Protein AF-A0A1G3EHZ5-F1 (afdb_monomer_lite)

Secondary structure (DSSP, 8-state):
---S-GGGSHHHHHHHHHHHHHTT---SS---HHHHHHHHHHHHHS-S-SHHHHHHHHHHHHHHHHHHHHHTTTT-----PPPPHHHHHHHHHHHHHTT--HHHHHHHHHHHHHHHHHHHHHHHHHHHHHHHHHHHHHHHHHHHHHHHHHHHHHHHT--------HHHHHHHHHHHHHHHHHHHHHSPPPPGGG---------------------------------------TTSSHHHHHHHHHHHHHHHHHTT--

Radius of gyration: 40.79 Å; chains: 1; bounding box: 88×90×101 Å

Structure (mmCIF, N/CA/C/O backbone):
data_AF-A0A1G3EHZ5-F1
#
_entry.id   AF-A0A1G3EHZ5-F1
#
loop_
_atom_site.group_PDB
_atom_site.id
_atom_site.type_symbol
_atom_site.label_atom_id
_atom_site.label_alt_id
_atom_site.label_comp_id
_atom_site.label_asym_id
_atom_site.label_entity_id
_atom_site.label_seq_id
_atom_site.pdbx_PDB_ins_code
_atom_site.Cartn_x
_atom_site.Cartn_y
_atom_site.Cartn_z
_atom_site.occupancy
_atom_site.B_iso_or_equiv
_at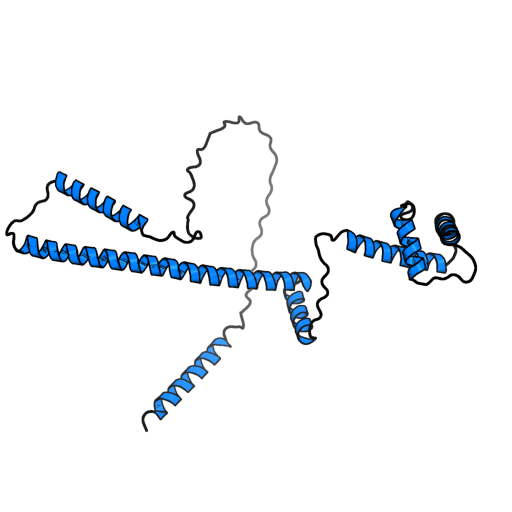om_site.auth_seq_id
_atom_site.auth_comp_id
_atom_site.auth_asym_id
_atom_site.auth_atom_id
_atom_site.pdbx_PDB_model_num
ATOM 1 N N . MET A 1 1 ? 20.482 23.134 -31.909 1.00 41.72 1 MET A N 1
ATOM 2 C CA . MET A 1 1 ? 21.940 23.177 -31.669 1.00 41.72 1 MET A CA 1
ATOM 3 C C . MET A 1 1 ? 22.214 22.941 -30.185 1.00 41.72 1 MET A C 1
ATOM 5 O O . MET A 1 1 ? 21.766 23.729 -29.372 1.00 41.72 1 MET A O 1
ATOM 9 N N . LEU A 1 2 ? 22.900 21.848 -29.844 1.00 41.53 2 LEU A N 1
ATOM 10 C CA . LEU A 1 2 ? 23.461 21.510 -28.523 1.00 41.53 2 LEU A CA 1
ATOM 11 C C . LEU A 1 2 ? 24.776 20.782 -28.869 1.00 41.53 2 LEU A C 1
ATOM 13 O O . LEU A 1 2 ? 24.735 19.626 -29.269 1.00 41.53 2 LEU A O 1
ATOM 17 N N . GLY A 1 3 ? 25.947 21.409 -28.960 1.00 45.41 3 GLY A N 1
ATOM 18 C CA . GLY A 1 3 ? 26.481 22.460 -28.104 1.00 45.41 3 GLY A CA 1
ATOM 19 C C . GLY A 1 3 ? 27.339 21.810 -27.016 1.00 45.41 3 GLY A C 1
ATOM 20 O O . GLY A 1 3 ? 26.839 21.567 -25.928 1.00 45.41 3 GLY A O 1
ATOM 21 N N . LYS A 1 4 ? 28.614 21.544 -27.345 1.00 51.94 4 LYS A N 1
ATOM 22 C CA . LYS A 1 4 ? 29.730 21.131 -26.466 1.00 51.94 4 LYS A CA 1
ATOM 23 C C . LYS A 1 4 ? 29.722 19.682 -25.946 1.00 51.94 4 LYS A C 1
ATOM 25 O O . LYS A 1 4 ? 29.151 19.348 -24.917 1.00 51.94 4 LYS A O 1
ATOM 30 N N . ASN A 1 5 ? 30.448 18.842 -26.684 1.00 63.69 5 ASN A N 1
ATOM 31 C CA . ASN A 1 5 ? 31.291 17.735 -26.228 1.00 63.69 5 ASN A CA 1
ATOM 32 C C . ASN A 1 5 ? 30.861 17.015 -24.934 1.00 63.69 5 ASN A C 1
ATOM 34 O O . ASN A 1 5 ? 31.579 17.019 -23.946 1.00 63.69 5 ASN A O 1
ATOM 38 N N . TRP A 1 6 ? 29.742 16.289 -24.933 1.00 69.50 6 TRP A N 1
ATOM 39 C CA . TRP A 1 6 ? 29.411 15.377 -23.819 1.00 69.50 6 TRP A CA 1
ATOM 40 C C . TRP A 1 6 ? 30.526 14.343 -23.533 1.00 69.50 6 TRP A C 1
ATOM 42 O O . TRP A 1 6 ? 30.609 13.789 -22.441 1.00 69.50 6 TRP A O 1
ATOM 52 N N . LEU A 1 7 ? 31.400 14.127 -24.521 1.00 64.31 7 LEU A N 1
ATOM 53 C CA . LEU A 1 7 ? 32.584 13.283 -24.477 1.00 64.31 7 LEU A CA 1
ATOM 54 C C . LEU A 1 7 ? 33.850 13.981 -23.936 1.00 64.31 7 LEU A C 1
ATOM 56 O O . LEU A 1 7 ? 34.901 13.358 -23.973 1.00 64.31 7 LEU A O 1
ATOM 60 N N . THR A 1 8 ? 33.823 15.240 -23.471 1.00 66.06 8 THR A N 1
ATOM 61 C CA . THR A 1 8 ? 34.990 15.869 -22.794 1.00 66.06 8 THR A CA 1
ATOM 62 C C . THR A 1 8 ? 35.071 15.554 -21.307 1.00 66.06 8 THR A C 1
ATOM 64 O O . THR A 1 8 ? 36.060 15.885 -20.664 1.00 66.06 8 THR A O 1
ATOM 67 N N . ASN A 1 9 ? 34.046 14.928 -20.733 1.00 74.69 9 ASN A N 1
ATOM 68 C CA . ASN A 1 9 ? 34.080 14.518 -19.338 1.00 74.69 9 ASN A CA 1
ATOM 69 C C . ASN A 1 9 ? 34.908 13.227 -19.191 1.00 74.69 9 ASN A C 1
ATOM 71 O O . ASN A 1 9 ? 34.567 12.205 -19.789 1.00 74.69 9 ASN A O 1
ATOM 75 N N . ASN A 1 10 ? 35.951 13.258 -18.355 1.00 75.19 10 ASN A N 1
ATOM 76 C CA . ASN A 1 10 ? 36.846 12.122 -18.088 1.00 75.19 10 ASN A CA 1
ATOM 77 C C . ASN A 1 10 ? 36.093 10.840 -17.674 1.00 75.19 10 ASN A C 1
ATOM 79 O O . ASN A 1 10 ? 36.476 9.732 -18.054 1.00 75.19 10 ASN A O 1
ATOM 83 N N . VAL A 1 11 ? 34.978 10.969 -16.948 1.00 77.56 11 VAL A N 1
ATOM 84 C CA . VAL A 1 11 ? 34.131 9.834 -16.536 1.00 77.56 11 VAL A CA 1
ATOM 85 C C . VAL A 1 11 ? 33.421 9.204 -17.738 1.00 77.56 11 VAL A C 1
ATOM 87 O O . VAL A 1 11 ? 33.311 7.984 -17.845 1.00 77.56 11 VAL A O 1
ATOM 90 N N . VAL A 1 12 ? 32.952 10.034 -18.671 1.00 78.75 12 VAL A N 1
ATOM 91 C CA . VAL A 1 12 ? 32.287 9.575 -19.897 1.00 78.75 12 VAL A CA 1
ATOM 92 C C . VAL A 1 12 ? 33.297 8.911 -20.827 1.00 78.75 12 VAL A C 1
ATOM 94 O O . VAL A 1 12 ? 32.991 7.877 -21.414 1.00 78.75 12 VAL A O 1
ATOM 97 N N . GLN A 1 13 ? 34.501 9.474 -20.943 1.00 74.19 13 GLN A N 1
ATOM 98 C CA . GLN A 1 13 ? 35.570 8.945 -21.794 1.00 74.19 13 GLN A CA 1
ATOM 99 C C . GLN A 1 13 ? 36.064 7.580 -21.318 1.00 74.19 13 GLN A C 1
ATOM 101 O O . GLN A 1 13 ? 36.098 6.630 -22.099 1.00 74.19 13 GLN A O 1
ATOM 106 N N . THR A 1 14 ? 36.391 7.455 -20.031 1.00 79.88 14 THR A N 1
ATOM 107 C CA . THR A 1 14 ? 36.819 6.179 -19.432 1.00 79.88 14 THR A CA 1
ATOM 108 C C . THR A 1 14 ? 35.737 5.111 -19.568 1.00 79.88 14 THR A C 1
ATOM 110 O O . THR A 1 14 ? 36.025 3.982 -19.974 1.00 79.88 14 THR A O 1
ATOM 113 N N . TRP A 1 15 ? 34.471 5.471 -19.329 1.00 85.06 15 TRP A N 1
ATOM 114 C CA . TRP A 1 15 ? 33.348 4.574 -19.580 1.00 85.06 15 TRP A CA 1
ATOM 115 C C . TRP A 1 15 ? 33.221 4.182 -21.058 1.00 85.06 15 TRP A C 1
ATOM 117 O O . TRP A 1 15 ? 33.006 3.007 -21.358 1.00 85.06 15 TRP A O 1
ATOM 127 N N . ALA A 1 16 ? 33.346 5.141 -21.976 1.00 80.62 16 ALA A N 1
ATOM 128 C CA . ALA A 1 16 ? 33.215 4.914 -23.410 1.00 80.62 16 ALA A CA 1
ATOM 129 C C . ALA A 1 16 ? 34.282 3.940 -23.922 1.00 80.62 16 ALA A C 1
ATOM 131 O O . ALA A 1 16 ? 33.947 3.001 -24.645 1.00 80.62 16 ALA A O 1
ATOM 132 N N . LEU A 1 17 ? 35.537 4.106 -23.491 1.00 75.50 17 LEU A N 1
ATOM 133 C CA . LEU A 1 17 ? 36.629 3.181 -23.803 1.00 75.50 17 LEU A CA 1
ATOM 134 C C . LEU A 1 17 ? 36.326 1.763 -23.305 1.00 75.50 17 LEU A C 1
ATOM 136 O O . LEU A 1 17 ? 36.397 0.809 -24.080 1.00 75.50 17 LEU A O 1
ATOM 140 N N . GLN A 1 18 ? 35.907 1.621 -22.044 1.00 80.50 18 GLN A N 1
ATOM 141 C CA . GLN A 1 18 ? 35.535 0.319 -21.478 1.00 80.50 18 GLN A CA 1
ATOM 142 C C . GLN A 1 18 ? 34.347 -0.316 -22.214 1.00 80.50 18 GLN A C 1
ATOM 144 O O . GLN A 1 18 ? 34.317 -1.528 -22.431 1.00 80.50 18 GLN A O 1
ATOM 149 N N . TYR A 1 19 ? 33.352 0.486 -22.596 1.00 81.81 19 TYR A N 1
ATOM 150 C CA . TYR A 1 19 ? 32.175 0.021 -23.323 1.00 81.81 19 TYR A CA 1
ATOM 151 C C . TYR A 1 19 ? 32.539 -0.493 -24.722 1.00 81.81 19 TYR A C 1
ATOM 153 O O . TYR A 1 19 ? 32.094 -1.576 -25.109 1.00 81.81 19 TYR A O 1
ATOM 161 N N . LEU A 1 20 ? 33.376 0.248 -25.455 1.00 77.44 20 LEU A N 1
ATOM 162 C CA . LEU A 1 20 ? 33.857 -0.141 -26.783 1.00 77.44 20 LEU A CA 1
ATOM 163 C C . LEU A 1 20 ? 34.727 -1.402 -26.723 1.00 77.44 20 LEU A C 1
ATOM 165 O O . LEU A 1 20 ? 34.524 -2.317 -27.522 1.00 77.44 20 LEU A O 1
ATOM 169 N N . GLN A 1 21 ? 35.611 -1.498 -25.726 1.00 75.12 21 GLN A N 1
ATOM 170 C CA . GLN A 1 21 ? 36.447 -2.677 -25.495 1.00 75.12 21 GLN A CA 1
ATOM 171 C C . GLN A 1 21 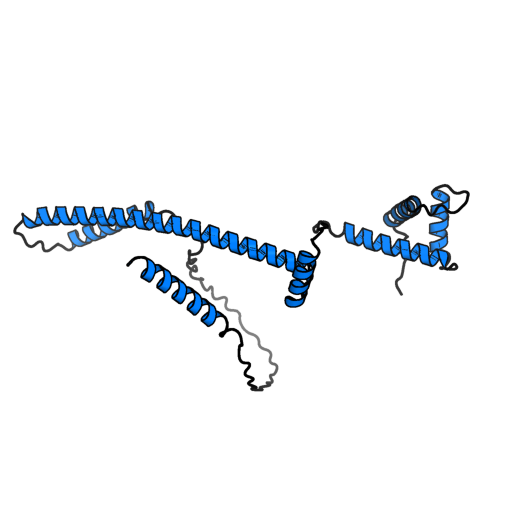? 35.606 -3.935 -25.222 1.00 75.12 21 GLN A C 1
ATOM 173 O O . GLN A 1 21 ? 35.849 -4.984 -25.816 1.00 75.12 21 GLN A O 1
ATOM 178 N N . ARG A 1 22 ? 34.577 -3.835 -24.366 1.00 77.25 22 ARG A N 1
ATOM 179 C CA . ARG A 1 22 ? 33.685 -4.963 -24.028 1.00 77.25 22 ARG A CA 1
ATOM 180 C C . ARG A 1 22 ? 32.807 -5.418 -25.187 1.00 77.25 22 ARG A C 1
ATOM 182 O O . ARG A 1 22 ? 32.455 -6.589 -25.256 1.00 77.25 22 ARG A O 1
ATOM 189 N N . ARG A 1 23 ? 32.417 -4.505 -26.077 1.00 71.25 23 ARG A N 1
ATOM 190 C CA . ARG A 1 23 ? 31.563 -4.821 -27.231 1.00 71.25 23 ARG A CA 1
ATOM 191 C C . ARG A 1 23 ? 32.306 -5.510 -28.371 1.00 71.25 23 ARG A C 1
ATOM 193 O O . ARG A 1 23 ? 31.667 -5.826 -29.367 1.00 71.25 23 ARG A O 1
ATOM 200 N N . GLY A 1 24 ? 33.612 -5.749 -28.236 1.00 59.03 24 GLY A N 1
ATOM 201 C CA . GLY A 1 24 ? 34.371 -6.463 -29.256 1.00 59.03 24 GLY A CA 1
ATOM 202 C C . GLY A 1 24 ? 34.425 -5.712 -30.583 1.00 59.03 24 GLY A C 1
ATOM 203 O O . GLY A 1 24 ? 34.682 -6.333 -31.607 1.00 59.03 24 GLY A O 1
ATOM 204 N N . LEU A 1 25 ? 34.246 -4.382 -30.572 1.00 58.00 25 LEU A N 1
ATOM 205 C CA . LEU A 1 25 ? 34.658 -3.502 -31.669 1.00 58.00 25 LEU A CA 1
ATOM 206 C C . LEU A 1 25 ? 36.196 -3.461 -31.685 1.00 58.00 25 LEU A C 1
ATOM 208 O O . LEU A 1 25 ? 36.820 -2.420 -31.488 1.00 58.00 25 LEU A O 1
ATOM 212 N N . ARG A 1 26 ? 36.814 -4.636 -31.845 1.00 48.38 26 ARG A N 1
ATOM 213 C CA . ARG A 1 26 ? 38.197 -4.780 -32.262 1.00 48.38 26 ARG A CA 1
ATOM 214 C C . ARG A 1 26 ? 38.218 -4.272 -33.691 1.00 48.38 26 ARG A C 1
ATOM 216 O O . ARG A 1 26 ? 37.799 -4.968 -34.610 1.00 48.38 26 ARG A O 1
ATOM 223 N N . TYR A 1 27 ? 38.654 -3.028 -33.852 1.00 46.09 27 TYR A N 1
ATOM 224 C CA . TYR A 1 27 ? 39.173 -2.606 -35.140 1.00 46.09 27 TYR A CA 1
ATOM 225 C C . TYR A 1 27 ? 40.314 -3.566 -35.502 1.00 46.09 27 TYR A C 1
ATOM 227 O O . TYR A 1 27 ? 41.106 -3.908 -34.614 1.00 46.09 27 TYR A O 1
ATOM 235 N N . PRO A 1 28 ? 40.360 -4.058 -36.748 1.00 41.78 28 PRO A N 1
ATOM 236 C CA . PRO A 1 28 ? 41.422 -4.946 -37.161 1.00 41.78 28 PRO A CA 1
ATOM 237 C C . PRO A 1 28 ? 42.738 -4.174 -37.072 1.00 41.78 28 PRO A C 1
ATOM 239 O O . PRO A 1 28 ? 42.859 -3.073 -37.597 1.00 41.78 28 PRO A O 1
ATOM 242 N N . GLU A 1 29 ? 43.667 -4.795 -36.355 1.00 44.94 29 GLU A N 1
ATOM 243 C CA . GLU A 1 29 ? 45.092 -4.496 -36.290 1.00 44.94 29 GLU A CA 1
ATOM 244 C C . GLU A 1 29 ? 45.535 -3.180 -35.618 1.00 44.94 29 GLU A C 1
ATOM 246 O O . GLU A 1 29 ? 45.240 -2.068 -36.032 1.00 44.94 29 GLU A O 1
ATOM 251 N N . GLN A 1 30 ? 46.352 -3.370 -34.575 1.00 48.56 30 GLN A N 1
ATOM 252 C CA . GLN A 1 30 ? 47.319 -2.420 -34.021 1.00 48.56 30 GLN A CA 1
ATOM 253 C C . GLN A 1 30 ? 46.760 -1.164 -33.336 1.00 48.56 30 GLN A C 1
ATOM 255 O O . GLN A 1 30 ? 46.533 -0.110 -33.921 1.00 48.56 30 GLN A O 1
ATOM 260 N N . GLY A 1 31 ? 46.666 -1.244 -32.010 1.00 48.53 31 GLY A N 1
ATOM 261 C CA . GLY A 1 31 ? 46.569 -0.054 -31.181 1.00 48.53 31 GLY A CA 1
ATOM 262 C C . GLY A 1 31 ? 46.229 -0.390 -29.742 1.00 48.53 31 GLY A C 1
ATOM 263 O O . GLY A 1 31 ? 45.165 -0.932 -29.460 1.00 48.53 31 GLY A O 1
ATOM 264 N N . SER A 1 32 ? 47.129 -0.059 -28.820 1.00 57.88 32 SER A N 1
ATOM 265 C CA . SER A 1 32 ? 46.860 -0.053 -27.380 1.00 57.88 32 SER A CA 1
ATOM 266 C C . SER A 1 32 ? 45.603 0.777 -27.055 1.00 57.88 32 SER A C 1
ATOM 268 O O . SER A 1 32 ? 45.122 1.551 -27.885 1.00 57.88 32 SER A O 1
ATOM 270 N N . ALA A 1 33 ? 45.069 0.674 -25.832 1.00 53.84 33 ALA A N 1
ATOM 271 C CA . ALA A 1 33 ? 43.945 1.510 -25.373 1.00 53.84 33 ALA A CA 1
ATOM 272 C C . ALA A 1 33 ? 44.154 3.020 -25.654 1.00 53.84 33 ALA A C 1
ATOM 274 O O . ALA A 1 33 ? 43.186 3.752 -25.863 1.00 53.84 33 ALA A O 1
ATOM 275 N N . GLN A 1 34 ? 45.419 3.446 -25.746 1.00 55.53 34 GLN A N 1
ATOM 276 C CA . GLN A 1 34 ? 45.856 4.782 -26.135 1.00 55.53 34 GLN A CA 1
ATOM 277 C C . GLN A 1 34 ? 45.503 5.147 -27.589 1.00 55.53 34 GLN A C 1
ATOM 279 O O . GLN A 1 34 ? 44.976 6.223 -27.830 1.00 55.53 34 GLN A O 1
ATOM 284 N N . ALA A 1 35 ? 45.689 4.246 -28.557 1.00 58.97 35 ALA A N 1
ATOM 285 C CA . ALA A 1 35 ? 45.327 4.496 -29.957 1.00 58.97 35 ALA A CA 1
ATOM 286 C C . ALA A 1 35 ? 43.801 4.589 -30.152 1.00 58.97 35 ALA A C 1
ATOM 288 O O . ALA A 1 35 ? 43.307 5.363 -30.975 1.00 58.97 35 ALA A O 1
ATOM 289 N N . LEU A 1 36 ? 43.039 3.829 -29.354 1.00 58.53 36 LEU A N 1
ATOM 290 C CA . LEU A 1 36 ? 41.578 3.923 -29.311 1.00 58.53 36 LEU A CA 1
ATOM 291 C C . LEU A 1 36 ? 41.129 5.281 -28.743 1.00 58.53 36 LEU A C 1
ATOM 293 O O . LEU A 1 36 ? 40.189 5.886 -29.257 1.00 58.53 36 LEU A O 1
ATOM 297 N N . TYR A 1 37 ? 41.828 5.770 -27.715 1.00 61.16 37 TYR A N 1
ATOM 298 C CA . TYR A 1 37 ? 41.621 7.088 -27.114 1.00 61.16 37 TYR A CA 1
ATOM 299 C C . TYR A 1 37 ? 41.988 8.233 -28.066 1.00 61.16 37 TYR A C 1
ATOM 301 O O . TYR A 1 37 ? 41.199 9.167 -28.231 1.00 61.16 37 TYR A O 1
ATOM 309 N N . ASP A 1 38 ? 43.115 8.126 -28.768 1.00 62.00 38 ASP A N 1
ATOM 310 C CA . ASP A 1 38 ? 43.557 9.093 -29.777 1.00 62.00 38 ASP A CA 1
ATOM 311 C C . ASP A 1 38 ? 42.573 9.158 -30.949 1.00 62.00 38 ASP A C 1
ATOM 313 O O . ASP A 1 38 ? 42.285 10.225 -31.486 1.00 62.00 38 ASP A O 1
ATOM 317 N N . LYS A 1 39 ? 41.979 8.024 -31.333 1.00 62.19 39 LYS A N 1
ATOM 318 C CA . LYS A 1 39 ? 40.939 7.994 -32.366 1.00 62.19 39 LYS A CA 1
ATOM 319 C C . LYS A 1 39 ? 39.613 8.558 -31.855 1.00 62.19 39 LYS A C 1
ATOM 321 O O . LYS A 1 39 ? 38.960 9.287 -32.592 1.00 62.19 39 LYS A O 1
ATOM 326 N N . LEU A 1 40 ? 39.224 8.295 -30.607 1.00 63.19 40 LEU A N 1
ATOM 327 C CA . LEU A 1 40 ? 38.007 8.853 -30.002 1.00 63.19 40 LEU A CA 1
ATOM 328 C C . LEU A 1 40 ? 38.088 10.385 -29.863 1.00 63.19 40 LEU A C 1
ATOM 330 O O . LEU A 1 40 ? 37.114 11.093 -30.124 1.00 63.19 40 LEU A O 1
ATOM 334 N N . THR A 1 41 ? 39.266 10.900 -29.511 1.00 61.12 41 THR A N 1
ATOM 335 C CA . THR A 1 41 ? 39.555 12.340 -29.479 1.00 61.12 41 THR A CA 1
ATOM 336 C C . THR A 1 41 ? 39.633 12.936 -30.888 1.00 61.12 41 THR A C 1
ATOM 338 O O . THR A 1 41 ? 39.049 13.997 -31.101 1.00 61.12 41 THR A O 1
ATOM 341 N N . ARG A 1 42 ? 40.212 12.235 -31.880 1.00 60.38 42 ARG A N 1
ATOM 342 C CA . ARG A 1 42 ? 40.181 12.635 -33.309 1.00 60.38 42 ARG A CA 1
ATOM 343 C C . ARG A 1 42 ? 38.774 12.630 -33.919 1.00 60.38 42 ARG A C 1
ATOM 345 O O . ARG A 1 42 ? 38.452 13.511 -34.704 1.00 60.38 42 ARG A O 1
ATOM 352 N N . VAL A 1 43 ? 37.914 11.682 -33.548 1.00 55.09 43 VAL A N 1
ATOM 353 C CA . VAL A 1 43 ? 36.499 11.616 -33.971 1.00 55.09 43 VAL A CA 1
ATOM 354 C C . VAL A 1 43 ? 35.673 12.755 -33.357 1.00 55.09 43 VAL A C 1
ATOM 356 O O . VAL A 1 43 ? 34.683 13.185 -33.940 1.00 55.09 43 VAL A O 1
ATOM 359 N N . ASN A 1 44 ? 36.078 13.270 -32.192 1.00 56.03 44 ASN A N 1
ATOM 360 C CA . ASN A 1 44 ? 35.448 14.432 -31.564 1.00 56.03 44 ASN A CA 1
ATOM 361 C C . ASN A 1 44 ? 35.896 15.764 -32.202 1.00 56.03 44 ASN A C 1
ATOM 363 O O . ASN A 1 44 ? 35.139 16.732 -32.185 1.00 56.03 44 ASN A O 1
ATOM 367 N N . THR A 1 45 ? 37.114 15.831 -32.755 1.00 53.81 45 THR A N 1
ATOM 368 C CA . THR A 1 45 ? 37.670 17.054 -33.366 1.00 53.81 45 THR A CA 1
ATOM 369 C C . THR A 1 45 ? 37.411 17.153 -34.867 1.00 53.81 45 THR A C 1
ATOM 371 O O . THR A 1 45 ? 37.171 18.245 -35.381 1.00 53.81 45 THR A O 1
ATOM 374 N N . VAL A 1 46 ? 37.413 16.029 -35.578 1.00 48.62 46 VAL A N 1
ATOM 375 C CA . VAL A 1 46 ? 37.137 15.961 -37.011 1.00 48.62 46 VAL A CA 1
ATOM 376 C C . VAL A 1 46 ? 35.681 15.551 -37.168 1.00 48.62 46 VAL A C 1
ATOM 378 O O . VAL A 1 46 ? 35.325 14.410 -36.887 1.00 48.62 46 VAL A O 1
ATOM 381 N N . LYS A 1 47 ? 34.833 16.505 -37.570 1.00 54.41 47 LYS A N 1
ATOM 382 C CA . LYS A 1 47 ? 33.408 16.307 -37.884 1.00 54.41 47 LYS A CA 1
ATOM 383 C C . LYS A 1 47 ? 33.144 14.924 -38.487 1.00 54.41 47 LYS A C 1
ATOM 385 O O . LYS A 1 47 ? 33.895 14.470 -39.336 1.00 54.41 47 LYS A O 1
ATOM 390 N N . GLU A 1 48 ? 32.047 14.322 -38.038 1.00 56.00 48 GLU A N 1
ATOM 391 C CA . GLU A 1 48 ? 31.288 13.157 -38.514 1.00 56.00 48 GLU A CA 1
ATOM 392 C C . GLU A 1 48 ? 31.420 12.745 -40.010 1.00 56.00 48 GLU A C 1
ATOM 394 O O . GLU A 1 48 ? 30.411 12.638 -40.714 1.00 56.00 48 GLU A O 1
ATOM 399 N N . ASN A 1 49 ? 32.624 12.503 -40.527 1.00 58.03 49 ASN A N 1
ATOM 400 C CA . ASN A 1 49 ? 32.856 12.382 -41.971 1.00 58.03 49 ASN A CA 1
ATOM 401 C C . ASN A 1 49 ? 32.689 10.955 -42.510 1.00 58.03 49 ASN A C 1
ATOM 403 O O . ASN A 1 49 ? 32.687 10.769 -43.720 1.00 58.03 49 ASN A O 1
ATOM 407 N N . THR A 1 50 ? 32.487 9.955 -41.645 1.00 68.38 50 THR A N 1
ATOM 408 C CA . THR A 1 50 ? 32.123 8.597 -42.073 1.00 68.38 50 THR A CA 1
ATOM 409 C C . THR A 1 50 ? 30.804 8.150 -41.432 1.00 68.38 50 THR A C 1
ATOM 411 O O . THR A 1 50 ? 30.555 8.436 -40.253 1.00 68.38 50 THR A O 1
ATOM 414 N N . PRO A 1 51 ? 29.931 7.449 -42.180 1.00 72.44 51 PRO A N 1
ATOM 415 C CA . PRO A 1 51 ? 28.657 6.950 -41.658 1.00 72.44 51 PRO A CA 1
ATOM 416 C C . PRO A 1 51 ? 28.855 5.967 -40.492 1.00 72.44 51 PRO A C 1
ATOM 418 O O . PRO A 1 51 ? 28.085 5.986 -39.531 1.00 72.44 51 PRO A O 1
ATOM 421 N N . GLU A 1 52 ? 29.941 5.194 -40.520 1.00 71.31 52 GLU A N 1
ATOM 422 C CA . GLU A 1 52 ? 30.337 4.263 -39.457 1.00 71.31 52 GLU A CA 1
ATOM 423 C C . GLU A 1 52 ? 30.593 4.981 -38.126 1.00 71.31 52 GLU A C 1
ATOM 425 O O . GLU A 1 52 ? 30.064 4.590 -37.082 1.00 71.31 52 GLU A O 1
ATOM 430 N N . ASN A 1 53 ? 31.330 6.097 -38.153 1.00 69.88 53 ASN A N 1
ATOM 431 C CA . ASN A 1 53 ? 31.621 6.874 -36.948 1.00 69.88 53 ASN A CA 1
ATOM 432 C C . ASN A 1 53 ? 30.344 7.476 -36.345 1.00 69.88 53 ASN A C 1
ATOM 434 O O . ASN A 1 53 ? 30.186 7.493 -35.122 1.00 69.88 53 ASN A O 1
ATOM 438 N N . ARG A 1 54 ? 29.395 7.917 -37.184 1.00 74.12 54 ARG A N 1
ATOM 439 C CA . ARG A 1 54 ? 28.089 8.414 -36.714 1.00 74.12 54 ARG A CA 1
ATOM 440 C C . ARG A 1 54 ? 27.294 7.326 -36.006 1.00 74.12 54 ARG A C 1
ATOM 442 O O . ARG A 1 54 ? 26.661 7.593 -34.985 1.00 74.12 54 ARG A O 1
ATOM 449 N N . GLU A 1 55 ? 27.315 6.103 -36.527 1.00 78.69 55 GLU A N 1
ATOM 450 C CA . GLU A 1 55 ? 26.609 4.984 -35.910 1.00 78.69 55 GLU A CA 1
ATOM 451 C C . GLU A 1 55 ? 27.234 4.576 -34.571 1.00 78.69 55 GLU A C 1
ATOM 453 O O . GLU A 1 55 ? 26.508 4.371 -33.592 1.00 78.69 55 GLU A O 1
ATOM 458 N N . ILE A 1 56 ? 28.567 4.534 -34.495 1.00 76.75 56 ILE A N 1
ATOM 459 C CA . ILE A 1 56 ? 29.292 4.262 -33.248 1.00 76.75 56 ILE A CA 1
ATOM 460 C C . ILE A 1 56 ? 28.951 5.324 -32.198 1.00 76.75 56 ILE A C 1
ATOM 462 O O . ILE A 1 56 ? 28.551 4.973 -31.085 1.00 76.75 56 ILE A O 1
ATOM 466 N N . LEU A 1 57 ? 29.017 6.613 -32.549 1.00 77.31 57 LEU A N 1
ATOM 467 C CA . LEU A 1 57 ? 28.661 7.706 -31.639 1.00 77.31 57 LEU A CA 1
ATOM 468 C C . LEU A 1 57 ? 27.192 7.643 -31.199 1.00 77.31 57 LEU A C 1
ATOM 470 O O . LEU A 1 57 ? 26.897 7.881 -30.026 1.00 77.31 57 LEU A O 1
ATOM 474 N N . ARG A 1 58 ? 26.268 7.272 -32.094 1.00 82.56 58 ARG A N 1
ATOM 475 C CA . ARG A 1 58 ? 24.843 7.097 -31.769 1.00 82.56 58 ARG A CA 1
ATOM 476 C C . ARG A 1 58 ? 24.633 5.976 -30.751 1.00 82.56 58 ARG A C 1
ATOM 478 O O . ARG A 1 58 ? 23.951 6.187 -29.746 1.00 82.56 58 ARG A O 1
ATOM 485 N N . LYS A 1 59 ? 25.250 4.809 -30.974 1.00 82.75 59 LYS A N 1
ATOM 486 C CA . LYS A 1 59 ? 25.197 3.661 -30.049 1.00 82.75 59 LYS A CA 1
ATOM 487 C C . LYS A 1 59 ? 25.822 4.011 -28.698 1.00 82.75 59 LYS A C 1
ATOM 489 O O . LYS A 1 59 ? 25.239 3.700 -27.659 1.00 82.75 59 LYS A O 1
ATOM 494 N N . LEU A 1 60 ? 26.963 4.701 -28.709 1.00 82.88 60 LEU A N 1
ATOM 495 C CA . LEU A 1 60 ? 27.664 5.151 -27.507 1.00 82.88 60 LEU A CA 1
ATOM 496 C C . LEU A 1 60 ? 26.802 6.126 -26.692 1.00 82.88 60 LEU A C 1
ATOM 498 O O . LEU A 1 60 ? 26.629 5.946 -25.488 1.00 82.88 60 LEU A O 1
ATOM 502 N N . LYS A 1 61 ? 26.203 7.124 -27.351 1.00 85.12 61 LYS A N 1
ATOM 503 C CA . LYS A 1 61 ? 25.334 8.119 -26.711 1.00 85.12 61 LYS A CA 1
ATOM 504 C C . LYS A 1 61 ? 24.073 7.483 -26.124 1.00 85.12 61 LYS A C 1
ATOM 506 O O . LYS A 1 61 ? 23.700 7.805 -24.998 1.00 85.12 61 LYS A O 1
ATOM 511 N N . GLY A 1 62 ? 23.447 6.555 -26.851 1.00 86.25 62 GLY A N 1
ATOM 512 C CA . GLY A 1 62 ? 22.286 5.806 -26.364 1.00 86.25 62 GLY A CA 1
ATOM 513 C C . GLY A 1 62 ? 22.617 4.965 -25.129 1.00 86.25 62 GLY A C 1
ATOM 514 O O . GLY A 1 62 ? 21.932 5.060 -24.111 1.00 86.25 62 GLY A O 1
ATOM 515 N N . ALA A 1 63 ? 23.715 4.208 -25.174 1.00 88.50 63 ALA A N 1
ATOM 516 C CA . ALA A 1 63 ? 24.171 3.409 -24.039 1.00 88.50 63 ALA A CA 1
ATOM 517 C C . ALA A 1 63 ? 24.557 4.279 -22.828 1.00 88.50 63 ALA A C 1
ATOM 519 O O . ALA A 1 63 ? 24.267 3.905 -21.689 1.00 88.50 63 ALA A O 1
ATOM 520 N N . TRP A 1 64 ? 25.150 5.456 -23.056 1.00 86.12 64 TRP A N 1
ATOM 521 C CA . TRP A 1 64 ? 25.473 6.397 -21.984 1.00 86.12 64 TRP A CA 1
ATOM 522 C C . TRP A 1 64 ? 24.218 6.958 -21.329 1.00 86.12 64 TRP A C 1
ATOM 524 O O . TRP A 1 64 ? 24.102 6.935 -20.107 1.00 86.12 64 TRP A O 1
ATOM 534 N N . SER A 1 65 ? 23.255 7.416 -22.132 1.00 86.62 65 SER A N 1
ATOM 535 C CA . SER A 1 65 ? 21.966 7.901 -21.634 1.00 86.62 65 SER A CA 1
ATOM 536 C C . SER A 1 65 ? 21.262 6.827 -20.802 1.00 86.62 65 SER A C 1
ATOM 538 O O . SER A 1 65 ? 20.822 7.113 -19.692 1.00 86.62 65 SER A O 1
ATOM 540 N N . GLN A 1 66 ? 21.251 5.572 -21.259 1.00 86.44 66 GLN A N 1
ATOM 541 C CA . GLN A 1 66 ? 20.699 4.453 -20.490 1.00 86.44 66 GLN A CA 1
ATOM 542 C C . GLN A 1 66 ? 21.448 4.212 -19.177 1.00 86.44 66 GLN A C 1
ATOM 544 O O . GLN A 1 66 ? 20.813 3.985 -18.148 1.00 86.44 66 GLN A O 1
ATOM 549 N N . ARG A 1 67 ? 22.786 4.257 -19.186 1.00 84.94 67 ARG A N 1
ATOM 550 C CA . ARG A 1 67 ? 23.594 4.122 -17.967 1.00 84.94 67 ARG A CA 1
ATOM 551 C C . ARG A 1 67 ? 23.298 5.250 -16.985 1.00 84.94 67 ARG A C 1
ATOM 553 O O . ARG A 1 67 ? 23.049 4.953 -15.823 1.00 84.94 67 ARG A O 1
ATOM 560 N N . LYS A 1 68 ? 23.267 6.498 -17.455 1.00 85.25 68 LYS A N 1
ATOM 561 C CA . LYS A 1 68 ? 22.929 7.671 -16.641 1.00 85.25 68 LYS A CA 1
ATOM 562 C C . LYS A 1 68 ? 21.529 7.537 -16.036 1.00 85.25 68 LYS A C 1
ATOM 564 O O . LYS A 1 68 ? 21.351 7.671 -14.835 1.00 85.25 68 LYS A O 1
ATOM 569 N N . HIS A 1 69 ? 20.544 7.142 -16.841 1.00 80.81 69 HIS A N 1
ATOM 570 C CA . HIS A 1 69 ? 19.191 6.880 -16.349 1.00 80.81 69 HIS A CA 1
ATOM 571 C C . HIS A 1 69 ? 19.112 5.737 -15.328 1.00 80.81 69 HIS A C 1
ATOM 573 O O . HIS A 1 69 ? 18.176 5.705 -14.533 1.00 80.81 69 HIS A O 1
ATOM 579 N N . ARG A 1 70 ? 20.047 4.781 -15.350 1.00 81.06 70 ARG A N 1
ATOM 580 C CA . ARG A 1 70 ? 20.136 3.721 -14.336 1.00 81.06 70 ARG A CA 1
ATOM 581 C C . ARG A 1 70 ? 20.842 4.199 -13.067 1.00 81.06 70 ARG A C 1
ATOM 583 O O . ARG A 1 70 ? 20.417 3.791 -11.995 1.00 81.06 70 ARG A O 1
ATOM 590 N N . SER A 1 71 ? 21.873 5.042 -13.174 1.00 78.00 71 SER A N 1
ATOM 591 C CA . SER A 1 71 ? 22.580 5.592 -12.008 1.00 78.00 71 SER A CA 1
ATOM 592 C C . SER A 1 71 ? 21.747 6.619 -11.247 1.00 78.00 71 SER A C 1
ATOM 594 O O . SER A 1 71 ? 21.740 6.591 -10.027 1.00 78.00 71 SER A O 1
ATOM 596 N N . ASP A 1 72 ? 20.972 7.458 -11.940 1.00 75.31 72 ASP A N 1
ATOM 597 C CA . ASP A 1 72 ? 20.150 8.505 -11.307 1.00 75.31 72 ASP A CA 1
ATOM 598 C C . ASP A 1 72 ? 18.948 7.928 -10.511 1.00 75.31 72 ASP A C 1
ATOM 600 O O . ASP A 1 72 ? 18.224 8.653 -9.831 1.00 75.31 72 ASP A O 1
ATOM 604 N N . LYS A 1 73 ? 18.715 6.608 -10.568 1.00 66.69 73 LYS A N 1
ATOM 605 C CA . LYS A 1 73 ? 17.601 5.898 -9.916 1.00 66.69 73 LYS A CA 1
ATOM 606 C C . LYS A 1 73 ? 17.958 5.298 -8.547 1.00 66.69 73 LYS A C 1
ATOM 608 O O . LYS A 1 73 ? 17.399 4.269 -8.182 1.00 66.69 73 LYS A O 1
ATOM 613 N N . GLU A 1 74 ? 18.808 5.928 -7.737 1.00 59.50 74 GLU A N 1
ATOM 614 C CA . GLU A 1 74 ? 19.184 5.402 -6.403 1.00 59.50 74 GLU A CA 1
ATOM 615 C C . GLU A 1 74 ?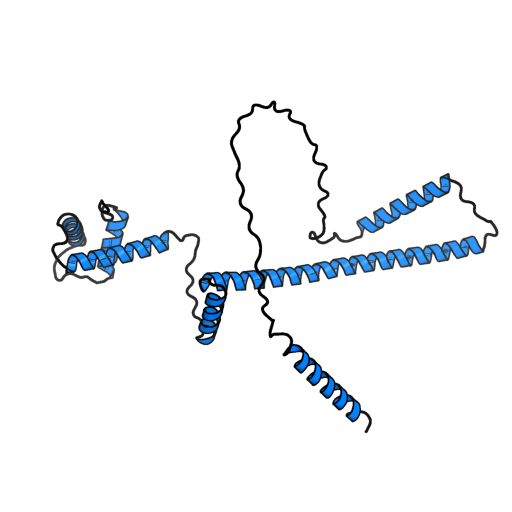 17.989 5.094 -5.471 1.00 59.50 74 GLU A C 1
ATOM 617 O O . GLU A 1 74 ? 18.099 4.253 -4.583 1.00 59.50 74 GLU A O 1
ATOM 622 N N . ARG A 1 75 ? 16.808 5.687 -5.710 1.00 62.28 75 ARG A N 1
ATOM 623 C CA . ARG A 1 75 ? 15.566 5.376 -4.970 1.00 62.28 75 ARG A CA 1
ATOM 624 C C . ARG A 1 75 ? 14.659 4.320 -5.616 1.00 62.28 75 ARG A C 1
ATOM 626 O O . ARG A 1 75 ? 13.673 3.927 -5.003 1.00 62.28 75 ARG A O 1
ATOM 633 N N . LYS A 1 76 ? 14.940 3.874 -6.844 1.00 67.00 76 LYS A N 1
ATOM 634 C CA . LYS A 1 76 ? 14.093 2.942 -7.607 1.00 67.00 76 LYS A CA 1
ATOM 635 C C . LYS A 1 76 ? 14.928 1.747 -8.058 1.00 67.00 76 LYS A C 1
ATOM 637 O O . LYS A 1 76 ? 15.609 1.801 -9.080 1.00 67.00 76 LYS A O 1
ATOM 642 N N . LYS A 1 77 ? 14.865 0.650 -7.299 1.00 73.75 77 LYS A N 1
ATOM 643 C CA . LYS A 1 77 ? 15.444 -0.632 -7.720 1.00 73.75 77 LYS A CA 1
ATOM 644 C C . LYS A 1 77 ? 14.626 -1.161 -8.900 1.00 73.75 77 LYS A C 1
ATOM 646 O O . LYS A 1 77 ? 13.430 -1.396 -8.767 1.00 73.75 77 LYS A O 1
ATOM 651 N N . ASN A 1 78 ? 15.258 -1.319 -10.061 1.00 72.75 78 ASN A N 1
ATOM 652 C CA . ASN A 1 78 ? 14.610 -1.956 -11.203 1.00 72.75 78 ASN A CA 1
ATOM 653 C C . ASN A 1 78 ? 14.533 -3.466 -10.929 1.00 72.75 78 ASN A C 1
ATOM 655 O O . ASN A 1 78 ? 15.525 -4.173 -11.099 1.00 72.75 78 ASN A O 1
ATOM 659 N N . SER A 1 79 ? 13.369 -3.944 -10.504 1.00 79.19 79 SER A N 1
ATOM 660 C CA . SER A 1 79 ? 13.077 -5.373 -10.399 1.00 79.19 79 SER A CA 1
ATOM 661 C C . SER A 1 79 ? 12.445 -5.855 -11.701 1.00 79.19 79 SER A C 1
ATOM 663 O O . SER A 1 79 ? 11.488 -5.256 -12.189 1.00 79.19 79 SER A O 1
ATOM 665 N N . ASN A 1 80 ? 12.983 -6.931 -12.275 1.00 85.81 80 ASN A N 1
ATOM 666 C CA . ASN A 1 80 ? 12.373 -7.585 -13.427 1.00 85.81 80 ASN A CA 1
ATOM 667 C C . ASN A 1 80 ? 11.422 -8.668 -12.916 1.00 85.81 80 ASN A C 1
ATOM 669 O O . ASN A 1 80 ? 11.872 -9.651 -12.332 1.00 85.81 80 ASN A O 1
ATOM 673 N N . TYR A 1 81 ? 10.125 -8.485 -13.144 1.00 88.25 81 TYR A N 1
ATOM 674 C CA . TYR A 1 81 ? 9.106 -9.480 -12.827 1.00 88.25 81 TYR A CA 1
ATOM 675 C C . TYR A 1 81 ? 8.699 -10.215 -14.099 1.00 88.25 81 TYR A C 1
ATOM 677 O O . TYR A 1 81 ? 8.409 -9.588 -15.120 1.00 88.25 81 TYR A O 1
ATOM 685 N N . VAL A 1 82 ? 8.687 -11.544 -14.035 1.00 92.62 82 VAL A N 1
ATOM 686 C CA . VAL A 1 82 ? 8.180 -12.395 -15.112 1.00 92.62 82 VAL A CA 1
ATOM 687 C C . VAL A 1 82 ? 6.789 -12.861 -14.709 1.00 92.62 82 VAL A C 1
ATOM 689 O O . VAL A 1 82 ? 6.625 -13.517 -13.684 1.00 92.62 82 VAL A O 1
ATOM 692 N N . PHE A 1 83 ? 5.791 -12.495 -15.507 1.00 92.12 83 PHE A N 1
ATOM 693 C CA . PHE A 1 83 ? 4.399 -12.879 -15.294 1.00 92.12 83 PHE A CA 1
ATOM 694 C C . PHE A 1 83 ? 4.014 -14.027 -16.222 1.00 92.12 83 PHE A C 1
ATOM 696 O O . PHE A 1 83 ? 4.562 -14.167 -17.317 1.00 92.12 83 PHE A O 1
ATOM 703 N N . THR A 1 84 ? 3.017 -14.812 -15.816 1.00 96.88 84 THR A N 1
ATOM 704 C CA . THR A 1 84 ? 2.318 -15.692 -16.755 1.00 96.88 84 THR A CA 1
ATOM 705 C C . THR A 1 84 ? 1.594 -14.850 -17.807 1.00 96.88 84 THR A C 1
ATOM 707 O O . THR A 1 84 ? 1.237 -13.691 -17.572 1.00 96.88 84 THR A O 1
ATOM 710 N N . THR A 1 85 ? 1.360 -15.426 -18.985 1.00 96.38 85 THR A N 1
ATOM 711 C CA . THR A 1 85 ? 0.683 -14.741 -20.099 1.00 96.38 85 THR A CA 1
ATOM 712 C C . THR A 1 85 ? -0.707 -14.240 -19.709 1.00 96.38 85 THR A C 1
ATOM 714 O O . THR A 1 85 ? -1.098 -13.134 -20.080 1.00 96.38 85 THR A O 1
ATOM 717 N N . GLU A 1 86 ? -1.441 -15.017 -18.914 1.00 96.75 86 GLU A N 1
ATOM 718 C CA . GLU A 1 86 ? -2.756 -14.634 -18.404 1.00 96.75 86 GLU A CA 1
ATOM 719 C C . GLU A 1 86 ? -2.690 -13.469 -17.417 1.00 96.75 86 GLU A C 1
ATOM 721 O O . GLU A 1 86 ? -3.467 -12.521 -17.537 1.00 96.75 86 GLU A O 1
ATOM 726 N N . ALA A 1 87 ? -1.754 -13.510 -16.463 1.00 94.06 87 ALA A N 1
ATOM 727 C CA . ALA A 1 87 ? -1.581 -12.437 -15.489 1.00 94.06 87 ALA A CA 1
ATOM 728 C C . ALA A 1 87 ? -1.171 -11.128 -16.175 1.00 94.06 87 ALA A C 1
ATOM 730 O O . ALA A 1 87 ? -1.721 -10.075 -15.857 1.00 94.06 87 ALA A O 1
ATOM 731 N N . ALA A 1 88 ? -0.284 -11.200 -17.172 1.00 93.94 88 ALA A N 1
ATOM 732 C CA . ALA A 1 88 ? 0.091 -10.046 -17.982 1.00 93.94 88 ALA A CA 1
ATOM 733 C C . ALA A 1 88 ? -1.120 -9.453 -18.722 1.00 93.94 88 ALA A C 1
ATOM 735 O O . ALA A 1 88 ? -1.341 -8.250 -18.656 1.00 93.94 88 ALA A O 1
ATOM 736 N N . ARG A 1 89 ? -1.964 -10.283 -19.356 1.00 96.56 89 ARG A N 1
ATOM 737 C CA . ARG A 1 89 ? -3.187 -9.806 -20.031 1.00 96.56 89 ARG A CA 1
ATOM 738 C C . ARG A 1 89 ? -4.165 -9.131 -19.071 1.00 96.56 89 ARG A C 1
ATOM 740 O O . ARG A 1 89 ? -4.759 -8.118 -19.429 1.00 96.56 89 ARG A O 1
ATOM 747 N N . LYS A 1 90 ? -4.352 -9.689 -17.872 1.00 96.44 90 LYS A N 1
ATOM 748 C CA . LYS A 1 90 ? -5.218 -9.094 -16.840 1.00 96.44 90 LYS A CA 1
ATOM 749 C C . LYS A 1 90 ? -4.667 -7.751 -16.370 1.00 96.44 90 LYS A C 1
ATOM 751 O O . LYS A 1 90 ? -5.417 -6.784 -16.303 1.00 96.44 90 LYS A O 1
ATOM 756 N N . LEU A 1 91 ? -3.362 -7.681 -16.110 1.00 95.69 91 LEU A N 1
ATOM 757 C CA . LEU A 1 91 ? -2.706 -6.440 -15.715 1.00 95.69 91 LEU A CA 1
ATOM 758 C C . LEU A 1 91 ? -2.789 -5.372 -16.812 1.00 95.69 91 LEU A C 1
ATOM 760 O O . LEU A 1 91 ? -2.976 -4.205 -16.496 1.00 95.69 91 LEU A O 1
ATOM 764 N N . ASP A 1 92 ? -2.696 -5.762 -18.082 1.00 95.94 92 ASP A N 1
ATOM 765 C CA . ASP A 1 92 ? -2.792 -4.836 -19.216 1.00 95.94 92 ASP A CA 1
ATOM 766 C C . ASP A 1 92 ? -4.184 -4.226 -19.338 1.00 95.94 92 ASP A C 1
ATOM 768 O O . ASP A 1 92 ? -4.304 -3.025 -19.563 1.00 95.94 92 ASP A O 1
ATOM 772 N N . ARG A 1 93 ? -5.230 -5.036 -19.142 1.00 96.62 93 ARG A N 1
ATOM 773 C CA . ARG A 1 93 ? -6.612 -4.542 -19.088 1.00 96.62 93 ARG A CA 1
ATOM 774 C C . ARG A 1 93 ? -6.787 -3.550 -17.943 1.00 96.62 93 ARG A C 1
ATOM 776 O O . ARG A 1 93 ? -7.149 -2.413 -18.201 1.00 96.62 93 ARG A O 1
ATOM 783 N N . LEU A 1 94 ? -6.390 -3.932 -16.727 1.00 95.50 94 LEU A N 1
ATOM 784 C CA . LEU A 1 94 ? -6.479 -3.052 -15.557 1.00 95.50 94 LEU A CA 1
ATOM 785 C C . LEU A 1 94 ? -5.689 -1.750 -15.749 1.00 95.50 94 LEU A C 1
ATOM 787 O O . LEU A 1 94 ? -6.165 -0.677 -15.398 1.00 95.50 94 LEU A O 1
ATOM 791 N N . ALA A 1 95 ? -4.488 -1.820 -16.320 1.00 96.12 95 ALA A N 1
ATOM 792 C CA . ALA A 1 95 ? -3.681 -0.637 -16.599 1.00 96.12 95 ALA A CA 1
ATOM 793 C C . ALA A 1 95 ? -4.383 0.321 -17.574 1.00 96.12 95 ALA A C 1
ATOM 795 O O . ALA A 1 95 ? -4.360 1.532 -17.358 1.00 96.12 95 ALA A O 1
ATOM 796 N N . ASN A 1 96 ? -5.045 -0.218 -18.602 1.00 96.06 96 ASN A N 1
ATOM 797 C CA . ASN A 1 96 ? -5.826 0.578 -19.545 1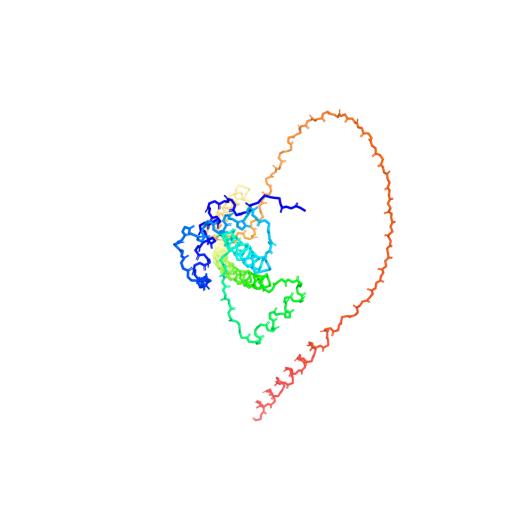.00 96.06 96 ASN A CA 1
ATOM 798 C C . ASN A 1 96 ? -7.071 1.184 -18.885 1.00 96.06 96 ASN A C 1
ATOM 800 O O . ASN A 1 96 ? -7.322 2.372 -19.077 1.00 96.06 96 ASN A O 1
ATOM 804 N N . ASP A 1 97 ? -7.796 0.407 -18.079 1.00 94.62 97 ASP A N 1
ATOM 805 C CA . ASP A 1 97 ? -9.014 0.855 -17.392 1.00 94.62 97 ASP A CA 1
ATOM 806 C C . ASP A 1 97 ? -8.713 2.019 -16.434 1.00 94.62 97 ASP A C 1
ATOM 808 O O . ASP A 1 97 ? -9.428 3.019 -16.411 1.00 94.62 97 ASP A O 1
ATOM 812 N N . PHE A 1 98 ? -7.599 1.935 -15.699 1.00 92.25 98 PHE A N 1
ATOM 813 C CA . PHE A 1 98 ? -7.143 3.004 -14.805 1.00 92.25 98 PHE A CA 1
ATOM 814 C C . PHE A 1 98 ? -6.362 4.124 -15.510 1.00 92.25 98 PHE A C 1
ATOM 816 O O . PHE A 1 98 ? -6.000 5.101 -14.859 1.00 92.25 98 PHE A O 1
ATOM 823 N N . GLN A 1 99 ? -6.068 3.999 -16.810 1.00 94.94 99 GLN A N 1
ATOM 824 C CA . GLN A 1 99 ? -5.187 4.911 -17.559 1.00 94.94 99 GLN A CA 1
ATOM 825 C C . GLN A 1 99 ? -3.806 5.096 -16.896 1.00 94.94 99 GLN A C 1
ATOM 827 O O . GLN A 1 99 ? -3.209 6.176 -16.911 1.00 94.94 99 GLN A O 1
ATOM 832 N N . LEU A 1 100 ? -3.279 4.023 -16.304 1.00 94.12 100 LEU A N 1
ATOM 833 C CA . LEU A 1 100 ? -2.012 4.006 -15.577 1.00 94.12 100 LEU A CA 1
ATOM 834 C C . LEU A 1 100 ? -0.983 3.108 -16.265 1.00 94.12 100 LEU A C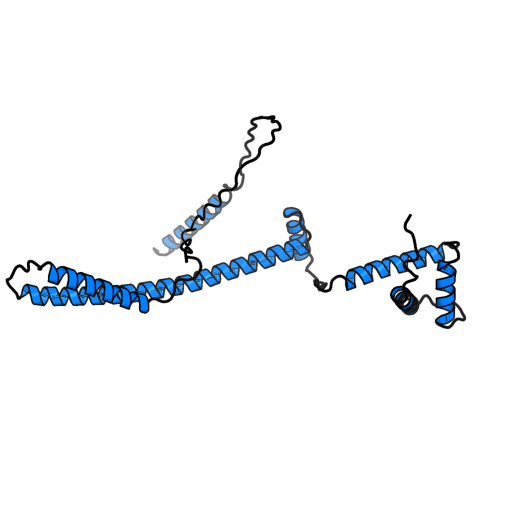 1
ATOM 836 O O . LEU A 1 100 ? -1.287 2.236 -17.073 1.00 94.12 100 LEU A O 1
ATOM 840 N N . THR A 1 101 ? 0.290 3.299 -15.914 1.00 93.94 101 THR A N 1
ATOM 841 C CA . THR A 1 101 ? 1.324 2.333 -16.307 1.00 93.94 101 THR A CA 1
ATOM 842 C C . THR A 1 101 ? 1.142 1.032 -15.529 1.00 93.94 101 THR A C 1
ATOM 844 O O . THR A 1 101 ? 0.812 1.073 -14.349 1.00 93.94 101 THR A O 1
ATOM 847 N N . LYS A 1 102 ? 1.471 -0.116 -16.137 1.00 92.50 102 LYS A N 1
ATOM 848 C CA . LYS A 1 102 ? 1.398 -1.440 -15.483 1.00 92.50 102 LYS A CA 1
ATOM 849 C C . LYS A 1 102 ? 2.054 -1.469 -14.096 1.00 92.50 102 LYS A C 1
ATOM 851 O O . LYS A 1 102 ? 1.558 -2.120 -13.188 1.00 92.50 102 LYS A O 1
ATOM 856 N N . ILE A 1 103 ? 3.170 -0.753 -13.937 1.00 91.19 103 ILE A N 1
ATOM 857 C CA . ILE A 1 103 ? 3.891 -0.644 -12.662 1.00 91.19 103 ILE A CA 1
ATOM 858 C C . ILE A 1 103 ? 3.067 0.148 -11.643 1.00 91.19 103 ILE A C 1
ATOM 860 O O . ILE A 1 103 ? 2.875 -0.328 -10.533 1.00 91.19 103 ILE A O 1
ATOM 864 N N . ALA A 1 104 ? 2.537 1.312 -12.027 1.00 90.06 104 ALA A N 1
ATOM 865 C CA . ALA A 1 104 ? 1.692 2.122 -11.149 1.00 90.06 104 ALA A CA 1
ATOM 866 C C . ALA A 1 104 ? 0.399 1.385 -10.758 1.00 90.06 104 ALA A C 1
ATOM 868 O O . ALA A 1 104 ? -0.025 1.455 -9.610 1.00 90.06 104 ALA A O 1
ATOM 869 N N . THR A 1 105 ? -0.195 0.621 -11.678 1.00 93.44 105 THR A N 1
ATOM 870 C CA . THR A 1 105 ? -1.356 -0.230 -11.388 1.00 93.44 105 THR A CA 1
ATOM 871 C C . THR A 1 105 ? -1.016 -1.333 -10.384 1.00 93.44 105 THR A C 1
ATOM 873 O O . THR A 1 105 ? -1.794 -1.580 -9.469 1.00 93.44 105 THR A O 1
ATOM 876 N N . LEU A 1 106 ? 0.153 -1.974 -10.501 1.00 93.06 106 LEU A N 1
ATOM 877 C CA . LEU A 1 106 ? 0.613 -2.941 -9.498 1.00 93.06 106 LEU A CA 1
ATOM 878 C C . LEU A 1 106 ? 0.834 -2.287 -8.132 1.00 93.06 106 LEU A C 1
ATOM 880 O O . LEU A 1 106 ? 0.405 -2.843 -7.126 1.00 93.06 106 LEU A O 1
ATOM 884 N N . GLU A 1 107 ? 1.472 -1.116 -8.087 1.00 91.31 107 GLU A N 1
ATOM 885 C CA . GLU A 1 107 ? 1.669 -0.364 -6.841 1.00 91.31 107 GLU A CA 1
ATOM 886 C C . GLU A 1 107 ? 0.329 -0.007 -6.182 1.00 91.31 107 GLU A C 1
ATOM 888 O O . GLU A 1 107 ? 0.185 -0.167 -4.969 1.00 91.31 107 GLU A O 1
ATOM 893 N N . LEU A 1 108 ? -0.666 0.400 -6.976 1.00 92.56 108 LEU A N 1
ATOM 894 C CA . LEU A 1 108 ? -2.017 0.698 -6.505 1.00 92.56 108 LEU A CA 1
ATOM 895 C C . LEU A 1 108 ? -2.694 -0.537 -5.900 1.00 92.56 108 LEU A C 1
ATOM 897 O O . LEU A 1 108 ? -3.154 -0.474 -4.766 1.00 92.56 108 LEU A O 1
ATOM 901 N N . ILE A 1 109 ? -2.708 -1.663 -6.621 1.00 93.19 109 ILE A N 1
ATOM 902 C CA . ILE A 1 109 ? -3.337 -2.912 -6.156 1.00 93.19 109 ILE A CA 1
ATOM 903 C C . ILE A 1 109 ? -2.673 -3.417 -4.872 1.00 93.19 109 ILE A C 1
ATOM 905 O O . ILE A 1 109 ? -3.355 -3.861 -3.951 1.00 93.19 109 ILE A O 1
ATOM 909 N N . VAL A 1 110 ? -1.340 -3.361 -4.800 1.00 92.12 110 VAL A N 1
ATOM 910 C CA . VAL A 1 110 ? -0.602 -3.789 -3.605 1.00 92.12 110 VAL A CA 1
ATOM 911 C C . VAL A 1 110 ? -0.932 -2.885 -2.421 1.00 92.12 110 VAL A C 1
ATOM 913 O O . VAL A 1 110 ? -1.176 -3.395 -1.330 1.00 92.12 110 VAL A O 1
ATOM 916 N N . SER A 1 111 ? -0.972 -1.569 -2.631 1.00 89.81 111 SER A N 1
ATOM 917 C CA . SER A 1 111 ? -1.279 -0.607 -1.567 1.00 89.81 111 SER A CA 1
ATOM 918 C C . SER A 1 111 ? -2.711 -0.779 -1.064 1.00 89.81 111 SER A C 1
ATOM 920 O O . SER A 1 111 ? -2.912 -0.960 0.131 1.00 89.81 111 SER A O 1
ATOM 922 N N . ASP A 1 112 ? -3.685 -0.847 -1.974 1.00 89.56 112 ASP A N 1
ATOM 923 C CA . ASP A 1 112 ? -5.096 -1.054 -1.636 1.00 89.56 112 ASP A CA 1
ATOM 924 C C . ASP A 1 112 ? -5.302 -2.370 -0.874 1.00 89.56 112 ASP A C 1
ATOM 926 O O . ASP A 1 112 ? -5.974 -2.412 0.158 1.00 89.56 112 ASP A O 1
ATOM 930 N N . ARG A 1 113 ? -4.641 -3.455 -1.302 1.00 88.88 113 ARG A N 1
ATOM 931 C CA . ARG A 1 113 ? -4.757 -4.735 -0.601 1.00 88.88 113 ARG A CA 1
ATOM 932 C C . ARG A 1 113 ? -4.161 -4.695 0.807 1.00 88.88 113 ARG A C 1
ATOM 934 O O . ARG A 1 113 ? -4.754 -5.265 1.724 1.00 88.88 113 ARG A O 1
ATOM 941 N N . LEU A 1 114 ? -3.015 -4.038 0.985 1.00 85.81 114 LEU A N 1
ATOM 942 C CA . LEU A 1 114 ? -2.390 -3.871 2.300 1.00 85.81 114 LEU A CA 1
ATOM 943 C C . LEU A 1 114 ? -3.229 -2.969 3.211 1.00 85.81 114 LEU A C 1
ATOM 945 O O . LEU A 1 114 ? -3.379 -3.264 4.397 1.00 85.81 114 LEU A O 1
ATOM 949 N N . ASP A 1 115 ? -3.826 -1.912 2.670 1.00 82.38 115 ASP A N 1
ATOM 950 C CA . ASP A 1 115 ? -4.708 -1.018 3.419 1.00 82.38 115 ASP A CA 1
ATOM 951 C C . ASP A 1 115 ? -5.992 -1.740 3.861 1.00 82.38 115 ASP A C 1
ATOM 953 O O . ASP A 1 115 ? -6.417 -1.622 5.017 1.00 82.38 115 ASP A O 1
ATOM 957 N N . GLN A 1 116 ? -6.569 -2.582 3.002 1.00 79.00 116 GLN A N 1
ATOM 958 C CA . GLN A 1 116 ? -7.696 -3.452 3.358 1.00 79.00 116 GLN A CA 1
ATOM 959 C C . GLN A 1 116 ? -7.336 -4.460 4.464 1.00 79.00 116 GLN A C 1
ATOM 961 O O . GLN A 1 116 ? -8.113 -4.685 5.394 1.00 79.00 116 GLN A O 1
ATOM 966 N N . GLU A 1 117 ? -6.146 -5.058 4.419 1.00 78.12 117 GLU A N 1
ATOM 967 C CA . GLU A 1 117 ? -5.700 -5.983 5.468 1.00 78.12 117 GLU A CA 1
ATOM 968 C C . GLU A 1 117 ? -5.452 -5.261 6.806 1.00 78.12 117 GLU A C 1
ATOM 970 O O . GLU A 1 117 ? -5.852 -5.734 7.879 1.00 78.12 117 GLU A O 1
ATOM 975 N N . ASN A 1 118 ? -4.870 -4.064 6.759 1.00 74.12 118 ASN A N 1
ATOM 976 C CA . ASN A 1 118 ? -4.642 -3.223 7.934 1.00 74.12 118 ASN A CA 1
ATOM 977 C C . ASN A 1 118 ? -5.957 -2.731 8.566 1.00 74.12 118 ASN A C 1
ATOM 979 O O . ASN A 1 118 ? -6.092 -2.692 9.795 1.00 74.12 118 ASN A O 1
ATOM 983 N N . THR A 1 119 ? -6.963 -2.399 7.757 1.00 71.12 119 THR A N 1
ATOM 984 C CA . THR A 1 119 ? -8.292 -2.013 8.262 1.00 71.12 119 THR A CA 1
ATOM 985 C C . THR A 1 119 ? -9.027 -3.202 8.881 1.00 71.12 119 THR A C 1
ATOM 987 O O . THR A 1 119 ? -9.603 -3.072 9.961 1.00 71.12 119 THR A O 1
ATOM 990 N N . PHE A 1 120 ? -8.934 -4.394 8.292 1.00 67.31 120 PHE A N 1
ATOM 991 C CA . PHE A 1 120 ? -9.550 -5.595 8.860 1.00 67.31 120 PHE A CA 1
ATOM 992 C C . PHE A 1 120 ? -8.896 -6.039 10.177 1.00 67.31 120 PHE A C 1
ATOM 994 O O . PHE A 1 120 ? -9.578 -6.408 11.139 1.00 67.31 120 PHE A O 1
ATOM 1001 N N . THR A 1 121 ? -7.566 -5.988 10.256 1.00 67.62 121 THR A N 1
ATOM 1002 C CA . THR A 1 121 ? -6.831 -6.350 11.479 1.00 67.62 121 THR A CA 1
ATOM 1003 C C . THR A 1 121 ? -7.021 -5.329 12.596 1.00 67.62 121 THR A C 1
ATOM 1005 O O . THR A 1 121 ? -7.141 -5.726 13.758 1.00 67.62 121 THR A O 1
ATOM 1008 N N . SER A 1 122 ? -7.108 -4.035 12.276 1.00 65.25 122 SER A N 1
ATOM 1009 C CA . SER A 1 122 ? -7.451 -3.005 13.262 1.00 65.25 122 SER A CA 1
ATOM 1010 C C . SER A 1 122 ? -8.895 -3.148 13.748 1.00 65.25 122 SER A C 1
ATOM 1012 O O . SER A 1 122 ? -9.104 -3.203 14.955 1.00 65.25 122 SER A O 1
ATOM 1014 N N . ALA A 1 123 ? -9.868 -3.380 12.861 1.00 66.88 123 ALA A N 1
ATOM 1015 C CA . ALA A 1 123 ? -11.256 -3.642 13.254 1.00 66.88 123 ALA A CA 1
ATOM 1016 C C . ALA A 1 123 ? -11.398 -4.868 14.181 1.00 66.88 123 ALA A C 1
ATOM 1018 O O . ALA A 1 123 ? -12.121 -4.816 15.176 1.00 66.88 123 ALA A O 1
ATOM 1019 N N . LYS A 1 124 ? -10.666 -5.961 13.912 1.00 69.94 124 LYS A N 1
ATOM 1020 C CA . LYS A 1 124 ? -10.638 -7.140 14.800 1.00 69.94 124 LYS A CA 1
ATOM 1021 C C . LYS A 1 124 ? -10.020 -6.849 16.167 1.00 69.94 124 LYS A C 1
ATOM 1023 O O . LYS A 1 124 ? -10.495 -7.367 17.178 1.00 69.94 124 LYS A O 1
ATOM 1028 N N . ARG A 1 125 ? -8.951 -6.048 16.213 1.00 68.50 125 ARG A N 1
ATOM 1029 C CA . ARG A 1 125 ? -8.342 -5.620 17.483 1.00 68.50 125 ARG A CA 1
ATOM 1030 C C . ARG A 1 125 ? -9.310 -4.748 18.277 1.00 68.50 125 ARG A C 1
ATOM 1032 O O . ARG A 1 125 ? -9.448 -4.951 19.483 1.00 68.50 125 ARG A O 1
ATOM 1039 N N . ASP A 1 126 ? -10.015 -3.854 17.596 1.00 75.50 126 ASP A N 1
ATOM 1040 C CA . ASP A 1 126 ? -10.997 -2.955 18.193 1.00 75.50 126 ASP A CA 1
ATOM 1041 C C . ASP A 1 126 ? -12.178 -3.732 18.790 1.00 75.50 126 ASP A C 1
ATOM 1043 O O . ASP A 1 126 ? -12.542 -3.488 19.940 1.00 75.50 126 ASP A O 1
ATOM 1047 N N . ASP A 1 127 ? -12.717 -4.731 18.081 1.00 76.56 127 ASP A N 1
ATOM 1048 C CA . ASP A 1 127 ? -13.781 -5.612 18.595 1.00 76.56 127 ASP A CA 1
ATOM 1049 C C . ASP A 1 127 ? -13.360 -6.329 19.892 1.00 76.56 127 ASP A C 1
ATOM 1051 O O . ASP A 1 127 ? -14.107 -6.374 20.872 1.00 76.56 127 ASP A O 1
ATOM 1055 N N . GLY A 1 128 ? -12.109 -6.798 19.965 1.00 80.75 128 GLY A N 1
ATOM 1056 C CA . GLY A 1 128 ? -11.550 -7.373 21.191 1.00 80.75 128 GLY A CA 1
ATOM 1057 C C . GLY A 1 128 ? -11.505 -6.387 22.366 1.00 80.75 128 GLY A C 1
ATOM 1058 O O . GLY A 1 128 ? -11.746 -6.778 23.511 1.00 80.75 128 GLY A O 1
ATOM 1059 N N . VAL A 1 129 ? -11.230 -5.104 22.110 1.00 83.88 129 VAL A N 1
ATOM 1060 C CA . VAL A 1 129 ? -11.254 -4.051 23.141 1.00 83.88 129 VAL A CA 1
ATOM 1061 C C . VAL A 1 129 ? -12.685 -3.774 23.601 1.00 83.88 129 VAL A C 1
ATOM 1063 O O . VAL A 1 129 ? -12.925 -3.671 24.806 1.00 83.88 129 VAL A O 1
ATOM 1066 N N . TYR A 1 130 ? -13.642 -3.685 22.675 1.00 83.75 130 TYR A N 1
ATOM 1067 C CA . TYR A 1 130 ? -15.047 -3.444 23.013 1.00 83.75 130 TYR A CA 1
ATOM 1068 C C . TYR A 1 130 ? -15.660 -4.602 23.805 1.00 83.75 130 TYR A C 1
ATOM 1070 O O . TYR A 1 130 ? -16.295 -4.345 24.827 1.00 83.75 130 TYR A O 1
ATOM 1078 N N . LYS A 1 131 ? -15.385 -5.856 23.428 1.00 87.12 131 LYS A N 1
ATOM 1079 C CA . LYS A 1 131 ? -15.818 -7.043 24.188 1.00 87.12 131 LYS A CA 1
ATOM 1080 C C . LYS A 1 131 ? -15.273 -7.053 25.614 1.00 87.12 131 LYS A C 1
ATOM 1082 O O . LYS A 1 131 ? -16.022 -7.279 26.557 1.00 87.12 131 LYS A O 1
ATOM 1087 N N . LYS A 1 132 ? -13.985 -6.735 25.794 1.00 87.19 132 LYS A N 1
ATOM 1088 C CA . LYS A 1 132 ? -13.380 -6.629 27.135 1.00 87.19 132 LYS A CA 1
ATOM 1089 C C . LYS A 1 132 ? -14.032 -5.532 27.976 1.00 87.19 132 LYS A C 1
ATOM 1091 O O . LYS A 1 132 ? -14.272 -5.735 29.160 1.00 87.19 132 LYS A O 1
ATOM 1096 N N . ARG A 1 133 ? -14.332 -4.376 27.377 1.00 88.19 133 ARG A N 1
ATOM 1097 C CA . ARG A 1 133 ? -15.040 -3.283 28.063 1.00 88.19 133 ARG A CA 1
ATOM 1098 C C . ARG A 1 133 ? -16.464 -3.680 28.452 1.00 88.19 133 ARG A C 1
ATOM 1100 O O . ARG A 1 133 ? -16.865 -3.377 29.568 1.00 88.19 133 ARG A O 1
ATOM 1107 N N . ALA A 1 134 ? -17.194 -4.356 27.565 1.00 89.19 134 ALA A N 1
ATOM 1108 C CA . ALA A 1 134 ? -18.537 -4.860 27.848 1.00 89.19 134 ALA A CA 1
ATOM 1109 C C . ALA A 1 134 ? -18.531 -5.823 29.045 1.00 89.19 134 ALA A C 1
ATOM 1111 O O . ALA A 1 134 ? -19.268 -5.589 29.992 1.00 89.19 134 ALA A O 1
ATOM 1112 N N . ALA A 1 135 ? -17.608 -6.791 29.073 1.00 90.12 135 ALA A N 1
ATOM 1113 C CA . ALA A 1 135 ? -17.470 -7.728 30.191 1.00 90.12 135 ALA A CA 1
ATOM 1114 C C . ALA A 1 135 ? -17.157 -7.033 31.534 1.00 90.12 135 ALA A C 1
ATOM 1116 O O . ALA A 1 135 ? -17.653 -7.437 32.583 1.00 90.12 135 ALA A O 1
ATOM 1117 N N . ILE A 1 136 ? -16.348 -5.964 31.517 1.00 89.56 136 ILE A N 1
ATOM 1118 C CA . ILE A 1 136 ? -16.100 -5.147 32.717 1.00 89.56 136 ILE A CA 1
ATOM 1119 C C . ILE A 1 136 ? -17.399 -4.470 33.173 1.00 89.56 136 ILE A C 1
ATOM 1121 O O . ILE A 1 136 ? -17.714 -4.495 34.360 1.00 89.56 136 ILE A O 1
ATOM 1125 N N . PHE A 1 137 ? -18.166 -3.881 32.251 1.00 90.12 137 PHE A N 1
ATOM 1126 C CA . PHE A 1 137 ? -19.436 -3.241 32.599 1.00 90.12 137 PHE A CA 1
ATOM 1127 C C . PHE A 1 137 ? -20.480 -4.229 33.117 1.00 90.12 137 PHE A C 1
ATOM 1129 O O . PHE A 1 137 ? -21.138 -3.904 34.099 1.00 90.12 137 PHE A O 1
ATOM 1136 N N . GLU A 1 138 ? -20.600 -5.410 32.512 1.00 90.75 138 GLU A N 1
ATOM 1137 C CA . GLU A 1 138 ? -21.487 -6.481 32.986 1.00 90.75 138 GLU A CA 1
ATOM 1138 C C . GLU A 1 138 ? -21.155 -6.863 34.429 1.00 90.75 138 GLU A C 1
ATOM 1140 O O . GLU A 1 138 ? -22.020 -6.790 35.295 1.00 90.75 138 GLU A O 1
ATOM 1145 N N . ARG A 1 139 ? -19.875 -7.111 34.737 1.00 91.06 139 ARG A N 1
ATOM 1146 C CA . ARG A 1 139 ? -19.444 -7.427 36.106 1.00 91.06 139 ARG A CA 1
ATOM 1147 C C . ARG A 1 139 ? -19.799 -6.329 37.114 1.00 91.06 139 ARG A C 1
ATOM 1149 O O . ARG A 1 139 ? -20.244 -6.630 38.219 1.00 91.06 139 ARG A O 1
ATOM 1156 N N . HIS A 1 140 ? -19.562 -5.061 36.772 1.00 90.75 140 HIS A N 1
ATOM 1157 C CA . HIS A 1 140 ? -19.895 -3.940 37.663 1.00 90.75 140 HIS A CA 1
ATOM 1158 C C . HIS A 1 140 ? -21.412 -3.758 37.813 1.00 90.75 140 HIS A C 1
ATOM 1160 O O . HIS A 1 140 ? -21.872 -3.338 38.874 1.00 90.75 140 HIS A O 1
ATOM 1166 N N . LEU A 1 141 ? -22.192 -4.088 36.780 1.00 90.62 141 LEU A N 1
ATOM 1167 C CA . LEU A 1 141 ? -23.652 -4.078 36.830 1.00 90.62 141 LEU A CA 1
ATOM 1168 C C . LEU A 1 141 ? -24.178 -5.181 37.756 1.00 90.62 141 LEU A C 1
ATOM 1170 O O . LEU A 1 141 ? -24.996 -4.887 38.624 1.00 90.62 141 LEU A O 1
ATOM 1174 N N . ASP A 1 142 ? -23.653 -6.401 37.641 1.00 90.38 142 ASP A N 1
ATOM 1175 C CA . ASP A 1 142 ? -24.012 -7.523 38.515 1.00 90.38 142 ASP A CA 1
ATOM 1176 C C . ASP A 1 142 ? -23.703 -7.205 39.982 1.00 90.38 142 ASP A C 1
ATOM 1178 O O . ASP A 1 142 ? -24.560 -7.357 40.851 1.00 90.38 142 ASP A O 1
ATOM 1182 N N . GLN A 1 143 ? -22.516 -6.654 40.260 1.00 90.50 143 GLN A N 1
ATOM 1183 C CA . GLN A 1 143 ? -22.146 -6.214 41.610 1.00 90.50 143 GLN A CA 1
ATOM 1184 C C . GLN A 1 143 ? -23.094 -5.136 42.152 1.00 90.50 143 GLN A C 1
ATOM 1186 O O . GLN A 1 143 ? -23.501 -5.196 43.312 1.00 90.50 143 GLN A O 1
ATOM 1191 N N . ALA A 1 144 ? -23.476 -4.157 41.327 1.00 86.75 144 ALA A N 1
ATOM 1192 C CA . ALA A 1 144 ? -24.416 -3.117 41.735 1.00 86.75 144 ALA A CA 1
ATOM 1193 C C . ALA A 1 144 ? -25.818 -3.682 42.013 1.00 86.75 144 ALA A C 1
ATOM 1195 O O . ALA A 1 144 ? -26.478 -3.241 42.956 1.00 86.75 144 ALA A O 1
ATOM 1196 N N . LEU A 1 145 ? -26.268 -4.664 41.226 1.00 87.12 145 LEU A N 1
ATOM 1197 C CA . LEU A 1 145 ? -27.540 -5.353 41.444 1.00 87.12 145 LEU A CA 1
ATOM 1198 C C . LEU A 1 145 ? -27.518 -6.186 42.730 1.00 87.12 145 LEU A C 1
ATOM 1200 O O . LEU A 1 145 ? -28.481 -6.134 43.497 1.00 87.12 145 LEU A O 1
ATOM 1204 N N . GLU A 1 146 ? -26.425 -6.899 43.009 1.00 90.19 146 GLU A N 1
ATOM 1205 C CA . GLU A 1 146 ? -26.244 -7.631 44.268 1.00 90.19 146 GLU A CA 1
ATOM 1206 C C . GLU A 1 146 ? -26.265 -6.695 45.480 1.00 90.19 146 GLU A C 1
ATOM 1208 O O . GLU A 1 146 ? -26.959 -6.964 46.464 1.00 90.19 146 GLU A O 1
ATOM 1213 N N . GLU A 1 147 ? -25.537 -5.578 45.420 1.00 88.06 147 GLU A N 1
ATOM 1214 C CA . GLU A 1 147 ? -25.545 -4.572 46.482 1.00 88.06 147 GLU A CA 1
ATOM 1215 C C . GLU A 1 147 ? -26.938 -3.978 46.682 1.00 88.06 147 GLU A C 1
ATOM 1217 O O . GLU A 1 147 ? -27.406 -3.886 47.816 1.00 88.06 147 GLU A O 1
ATOM 1222 N N . LEU A 1 148 ? -27.637 -3.634 45.597 1.00 85.50 148 LEU A N 1
ATOM 1223 C CA . LEU A 1 148 ? -29.005 -3.125 45.660 1.00 85.50 148 LEU A CA 1
ATOM 1224 C C . LEU A 1 148 ? -29.953 -4.146 46.297 1.00 85.50 148 LEU A C 1
ATOM 1226 O O . LEU A 1 148 ? -30.782 -3.769 47.126 1.00 85.50 148 LEU A O 1
ATOM 1230 N N . CYS A 1 149 ? -29.809 -5.434 45.975 1.00 83.62 149 CYS A N 1
ATOM 1231 C CA . CYS A 1 149 ? -30.574 -6.502 46.617 1.00 83.62 149 CYS A CA 1
ATOM 1232 C C . CYS A 1 149 ? -30.263 -6.604 48.117 1.00 83.62 149 CYS A C 1
ATOM 1234 O O . CYS A 1 149 ? -31.190 -6.704 48.922 1.00 83.62 149 CYS A O 1
ATOM 1236 N N . ARG A 1 150 ? -28.985 -6.520 48.513 1.00 86.06 150 ARG A N 1
ATOM 1237 C CA . ARG A 1 150 ? -28.585 -6.502 49.933 1.00 86.06 150 ARG A CA 1
ATOM 1238 C C . ARG A 1 150 ? -29.173 -5.305 50.670 1.00 86.06 150 ARG A C 1
ATOM 1240 O O . ARG A 1 150 ? -29.730 -5.480 51.749 1.00 86.06 150 ARG A O 1
ATOM 1247 N N . TYR A 1 151 ? -29.101 -4.111 50.085 1.00 83.81 151 TYR A N 1
ATOM 1248 C CA . TYR A 1 151 ? -29.697 -2.917 50.676 1.00 83.81 151 TYR A CA 1
ATOM 1249 C C . TYR A 1 151 ? -31.210 -3.054 50.787 1.00 83.81 151 TYR A C 1
ATOM 1251 O O . TYR A 1 151 ? -31.758 -2.788 51.849 1.00 83.81 151 TYR A O 1
ATOM 1259 N N . LYS A 1 152 ? -31.892 -3.542 49.748 1.00 81.75 152 LYS A N 1
ATOM 1260 C CA . LYS A 1 152 ? -33.339 -3.770 49.794 1.00 81.75 152 LYS A CA 1
ATOM 1261 C C . LYS A 1 152 ? -33.739 -4.752 50.899 1.00 81.75 152 LYS A C 1
ATOM 1263 O O . LYS A 1 152 ? -34.756 -4.527 51.542 1.00 81.75 152 LYS A O 1
ATOM 1268 N N . LEU A 1 153 ? -32.950 -5.800 51.147 1.00 82.88 153 LEU A N 1
ATOM 1269 C CA . LEU A 1 153 ? -33.177 -6.717 52.271 1.00 82.88 153 LEU A CA 1
ATOM 1270 C C . LEU A 1 153 ? -32.975 -6.024 53.624 1.00 82.88 153 LEU A C 1
ATOM 1272 O O . LEU A 1 153 ? -33.814 -6.171 54.504 1.00 82.88 153 LEU A O 1
ATOM 1276 N N . LEU A 1 154 ? -31.907 -5.237 53.779 1.00 79.75 154 LEU A N 1
ATOM 1277 C CA . LEU A 1 154 ? -31.627 -4.496 55.016 1.00 79.75 154 LEU A CA 1
ATOM 1278 C C . LEU A 1 154 ? -32.692 -3.429 55.313 1.00 79.75 154 LEU A C 1
ATOM 1280 O O . LEU A 1 154 ? -33.136 -3.309 56.451 1.00 79.75 154 LEU A O 1
ATOM 1284 N N . PHE A 1 155 ? -33.129 -2.683 54.296 1.00 73.81 155 PHE A N 1
ATOM 1285 C CA . PHE A 1 155 ? -34.158 -1.650 54.430 1.00 73.81 155 PHE A CA 1
ATOM 1286 C C . PHE A 1 155 ? -35.573 -2.228 54.498 1.00 73.81 155 PHE A C 1
ATOM 1288 O O . PHE A 1 155 ? -36.410 -1.656 55.175 1.00 73.81 155 PHE A O 1
ATOM 1295 N N . GLY A 1 156 ? -35.849 -3.378 53.879 1.00 67.12 156 GLY A N 1
ATOM 1296 C CA . GLY A 1 156 ? -37.138 -4.067 54.019 1.00 67.12 156 GLY A CA 1
ATOM 1297 C C . GLY A 1 156 ? -37.410 -4.584 55.437 1.00 67.12 156 GLY A C 1
ATOM 1298 O O . GLY A 1 156 ? -38.556 -4.851 55.775 1.00 67.12 156 GLY A O 1
ATOM 1299 N N . ILE A 1 157 ? -36.367 -4.703 56.266 1.00 61.06 157 ILE A N 1
ATOM 1300 C CA . ILE A 1 157 ? -36.458 -5.027 57.697 1.00 61.06 157 ILE A CA 1
ATOM 1301 C C . ILE A 1 157 ? -36.638 -3.751 58.548 1.00 61.06 157 ILE A C 1
ATOM 1303 O O . ILE A 1 157 ? -37.081 -3.826 59.691 1.00 61.06 157 ILE A O 1
ATOM 1307 N N . ALA A 1 158 ? -36.321 -2.571 58.008 1.00 59.75 158 ALA A N 1
ATOM 1308 C CA . ALA A 1 158 ? -36.422 -1.295 58.706 1.00 59.75 158 ALA A CA 1
ATOM 1309 C C . ALA A 1 158 ? -37.713 -0.558 58.299 1.00 59.75 158 ALA A C 1
ATOM 1311 O O . ALA A 1 158 ? -37.802 -0.018 57.203 1.00 59.75 158 ALA A O 1
ATOM 1312 N N . GLU A 1 159 ? -38.705 -0.469 59.189 1.00 53.94 159 GLU A N 1
ATOM 1313 C CA . GLU A 1 159 ? -40.010 0.193 58.950 1.00 53.94 159 GLU A CA 1
ATOM 1314 C C . GLU A 1 159 ? -39.956 1.737 58.820 1.00 53.94 159 GLU A C 1
ATOM 1316 O O . GLU A 1 159 ? -40.937 2.425 59.088 1.00 53.94 159 GLU A O 1
ATOM 1321 N N . SER A 1 160 ? -38.828 2.332 58.426 1.00 59.78 160 SER A N 1
ATOM 1322 C CA . SER A 1 160 ? -38.682 3.796 58.394 1.00 59.78 160 SER A CA 1
ATOM 1323 C C . SER A 1 160 ? -38.460 4.327 56.986 1.00 59.78 160 SER A C 1
ATOM 1325 O O . SER A 1 160 ? -37.586 3.863 56.260 1.00 59.78 160 SER A O 1
ATOM 1327 N N . ASP A 1 161 ? -39.263 5.332 56.638 1.00 60.31 161 ASP A N 1
ATOM 1328 C CA . ASP A 1 161 ? -39.218 6.070 55.381 1.00 60.31 161 ASP A CA 1
ATOM 1329 C C . ASP A 1 161 ? -37.976 6.987 55.385 1.00 60.31 161 ASP A C 1
ATOM 1331 O O . ASP A 1 161 ? -37.927 7.958 56.154 1.00 60.31 161 ASP A O 1
ATOM 1335 N N . PRO A 1 162 ? -36.916 6.691 54.609 1.00 63.56 162 PRO A N 1
ATOM 1336 C CA . PRO A 1 162 ? -35.663 7.408 54.738 1.00 63.56 162 PRO A CA 1
ATOM 1337 C C . PRO A 1 162 ? -35.691 8.619 53.808 1.00 63.56 162 PRO A C 1
ATOM 1339 O O . PRO A 1 162 ? -35.207 8.578 52.675 1.00 63.56 162 PRO A O 1
ATOM 1342 N N . LEU A 1 163 ? -36.236 9.733 54.292 1.00 72.38 163 LEU A N 1
ATOM 1343 C CA . LEU A 1 163 ? -35.963 11.032 53.682 1.00 72.38 163 LEU A CA 1
ATOM 1344 C C . LEU A 1 163 ? -34.476 11.356 53.884 1.00 72.38 163 LEU A C 1
ATOM 1346 O O . LEU A 1 163 ? -34.042 11.762 54.961 1.00 72.38 163 LEU A O 1
ATOM 1350 N N . LEU A 1 164 ? -33.685 11.137 52.833 1.00 73.31 164 LEU A N 1
ATOM 1351 C CA . LEU A 1 164 ? -32.265 11.470 52.801 1.00 73.31 164 LEU A CA 1
ATOM 1352 C C . LEU A 1 164 ? -32.067 12.978 52.985 1.00 73.31 164 LEU A C 1
ATOM 1354 O O . LEU A 1 164 ? -32.642 13.809 52.282 1.00 73.31 164 LEU A O 1
ATOM 1358 N N . THR A 1 165 ? -31.188 13.337 53.911 1.00 85.81 165 THR A N 1
ATOM 1359 C CA . THR A 1 165 ? -30.745 14.721 54.085 1.00 85.81 165 THR A CA 1
ATOM 1360 C C . THR A 1 165 ? -29.867 15.165 52.909 1.00 85.81 165 THR A C 1
ATOM 1362 O O . THR A 1 165 ? -29.232 14.355 52.227 1.00 85.81 165 THR A O 1
ATOM 1365 N N . ALA A 1 166 ? -29.767 16.479 52.679 1.00 85.12 166 ALA A N 1
ATOM 1366 C CA . ALA A 1 166 ? -28.931 17.033 51.608 1.00 85.12 166 ALA A CA 1
ATOM 1367 C C . ALA A 1 166 ? -27.448 16.615 51.722 1.00 85.12 166 ALA A C 1
ATOM 1369 O O . ALA A 1 166 ? -26.796 16.372 50.705 1.00 85.12 166 ALA A O 1
ATOM 1370 N N . ALA A 1 167 ? -26.931 16.476 52.949 1.00 83.62 167 ALA A N 1
ATOM 1371 C CA . ALA A 1 167 ? -25.568 16.013 53.204 1.00 83.62 167 ALA A CA 1
ATOM 1372 C C . ALA A 1 167 ? -25.358 14.562 52.738 1.00 83.62 167 ALA A C 1
ATOM 1374 O O . ALA A 1 167 ? -24.389 14.273 52.036 1.00 83.62 167 ALA A O 1
ATOM 1375 N N . GLN A 1 168 ? -26.307 13.671 53.041 1.00 82.75 168 GLN A N 1
ATOM 1376 C CA . GLN A 1 168 ? -26.259 12.273 52.601 1.00 82.75 168 GLN A CA 1
ATOM 1377 C C . GLN A 1 168 ? -26.386 12.154 51.074 1.00 82.75 168 GLN A C 1
ATOM 1379 O O . GLN A 1 168 ? -25.715 11.332 50.452 1.00 82.75 168 GLN A O 1
ATOM 1384 N N . HIS A 1 169 ? -27.186 13.012 50.433 1.00 81.69 169 HIS A N 1
ATOM 1385 C CA . HIS A 1 169 ? -27.258 13.059 48.970 1.00 81.69 169 HIS A CA 1
ATOM 1386 C C . HIS A 1 169 ? -25.920 13.430 48.314 1.00 81.69 169 HIS A C 1
ATOM 1388 O O . HIS A 1 169 ? -25.562 12.842 47.288 1.00 81.69 169 HIS A O 1
ATOM 1394 N N . GLU A 1 170 ? -25.175 14.389 48.868 1.00 88.94 170 GLU A N 1
ATOM 1395 C CA . GLU A 1 170 ? -23.843 14.726 48.349 1.00 88.94 170 GLU A CA 1
ATOM 1396 C C . GLU A 1 170 ? -22.821 13.613 48.594 1.00 88.94 170 GLU A C 1
ATOM 1398 O O . GLU A 1 170 ? -22.005 13.326 47.713 1.00 88.94 170 GLU A O 1
ATOM 1403 N N . GLU A 1 171 ? -22.908 12.913 49.724 1.00 87.88 171 GLU A N 1
ATOM 1404 C CA . GLU A 1 171 ? -22.072 11.743 49.998 1.00 87.88 171 GLU A CA 1
ATOM 1405 C C . GLU A 1 171 ? -22.306 10.623 48.970 1.00 87.88 171 GLU A C 1
ATOM 1407 O O . GLU A 1 171 ? -21.352 10.127 48.361 1.00 87.88 171 GLU A O 1
ATOM 1412 N N . VAL A 1 172 ? -23.569 10.304 48.665 1.00 83.94 172 VAL A N 1
ATOM 1413 C CA . VAL A 1 172 ? -23.931 9.321 47.628 1.00 83.94 172 VAL A CA 1
ATOM 1414 C C . VAL A 1 172 ? -23.400 9.739 46.253 1.00 83.94 172 VAL A C 1
ATOM 1416 O O . VAL A 1 172 ? -22.837 8.917 45.523 1.00 83.94 172 VAL A O 1
ATOM 1419 N N . LYS A 1 173 ? -23.514 11.023 45.887 1.00 87.81 173 LYS A N 1
ATOM 1420 C CA . LYS A 1 173 ? -22.958 11.534 44.620 1.00 87.81 173 LYS A CA 1
ATOM 1421 C C . LYS A 1 173 ? -21.434 11.423 44.581 1.00 87.81 173 LYS A C 1
ATOM 1423 O O . LYS A 1 173 ? -20.883 11.072 43.535 1.00 87.81 173 LYS A O 1
ATOM 1428 N N . SER A 1 174 ? -20.751 11.719 45.684 1.00 90.44 174 SER A N 1
ATOM 1429 C CA . SER A 1 174 ? -19.296 11.574 45.803 1.00 90.44 174 SER A CA 1
ATOM 1430 C C . SER A 1 174 ? -18.871 10.114 45.624 1.00 90.44 174 SER A C 1
ATOM 1432 O O . SER A 1 174 ? -17.995 9.814 44.804 1.00 90.44 174 SER A O 1
ATOM 1434 N N . LEU A 1 175 ? -19.569 9.189 46.289 1.00 86.38 175 LEU A N 1
ATOM 1435 C CA . LEU A 1 175 ? -19.333 7.752 46.171 1.00 86.38 175 LEU A CA 1
ATOM 1436 C C . LEU A 1 175 ? -19.543 7.263 44.729 1.00 86.38 175 LEU A C 1
ATOM 1438 O O . LEU A 1 175 ? -18.701 6.544 44.185 1.00 86.38 175 LEU A O 1
ATOM 1442 N N . ALA A 1 176 ? -20.613 7.717 44.070 1.00 84.94 176 ALA A N 1
ATOM 1443 C CA . ALA A 1 176 ? -20.894 7.394 42.673 1.00 84.94 176 ALA A CA 1
ATOM 1444 C C . ALA A 1 176 ? -19.789 7.897 41.727 1.00 84.94 176 ALA A C 1
ATOM 1446 O O . ALA A 1 176 ? -19.369 7.177 40.816 1.00 84.94 176 ALA A O 1
ATOM 1447 N N . ARG A 1 177 ? -19.263 9.111 41.952 1.00 89.25 177 ARG A N 1
ATOM 1448 C CA . ARG A 1 177 ? -18.121 9.648 41.186 1.00 89.25 177 ARG A CA 1
ATOM 1449 C C . ARG A 1 177 ? -16.853 8.827 41.415 1.00 89.25 177 ARG A C 1
ATOM 1451 O O . ARG A 1 177 ? -16.158 8.525 40.445 1.00 89.25 177 ARG A O 1
ATOM 1458 N N . SER A 1 178 ? -16.575 8.446 42.661 1.00 90.19 178 SER A N 1
ATOM 1459 C CA . SER A 1 178 ? -15.421 7.615 43.023 1.00 90.19 178 SER A CA 1
ATOM 1460 C C . SER A 1 178 ? -15.490 6.234 42.359 1.00 90.19 178 SER A C 1
ATOM 1462 O O . SER A 1 178 ? -14.545 5.827 41.680 1.00 90.19 178 SER A O 1
ATOM 1464 N N . ARG A 1 179 ? -16.649 5.561 42.430 1.00 85.56 179 ARG A N 1
ATOM 1465 C CA . ARG A 1 179 ? -16.889 4.280 41.740 1.00 85.56 179 ARG A CA 1
ATOM 1466 C C . ARG A 1 179 ? -16.727 4.400 40.233 1.00 85.56 179 ARG A C 1
ATOM 1468 O O . ARG A 1 179 ? -16.008 3.611 39.627 1.00 85.56 179 ARG A O 1
ATOM 1475 N N . LYS A 1 180 ? -17.312 5.432 39.622 1.00 88.69 180 LYS A N 1
ATOM 1476 C CA . LYS A 1 180 ? -17.133 5.702 38.190 1.00 88.69 180 LYS A CA 1
ATOM 1477 C C . LYS A 1 180 ? -15.654 5.869 37.828 1.00 88.69 180 LYS A C 1
ATOM 1479 O O . LYS A 1 180 ? -15.218 5.348 36.805 1.00 88.69 180 LYS A O 1
ATOM 1484 N N . ALA A 1 181 ? -14.878 6.571 38.652 1.00 88.62 181 ALA A N 1
ATOM 1485 C CA . ALA A 1 181 ? -13.445 6.738 38.432 1.00 88.62 181 ALA A CA 1
ATOM 1486 C C . ALA A 1 181 ? -12.672 5.413 38.557 1.00 88.62 181 ALA A C 1
ATOM 1488 O O . ALA A 1 181 ? -11.756 5.184 37.769 1.00 88.62 181 ALA A O 1
ATOM 1489 N N . ALA A 1 182 ? -13.047 4.535 39.494 1.00 87.88 182 ALA A N 1
ATOM 1490 C CA . ALA A 1 182 ? -12.464 3.200 39.627 1.00 87.88 182 ALA A CA 1
ATOM 1491 C C . ALA A 1 182 ? -12.731 2.336 38.383 1.00 87.88 182 ALA A C 1
ATOM 1493 O O . ALA A 1 182 ? -11.782 1.825 37.792 1.00 87.88 182 ALA A O 1
ATOM 1494 N N . ILE A 1 183 ? -13.980 2.292 37.902 1.00 87.25 183 ILE A N 1
ATOM 1495 C CA . ILE A 1 183 ? -14.349 1.569 36.671 1.00 87.25 183 ILE A CA 1
ATOM 1496 C C . ILE A 1 183 ? -13.536 2.090 35.481 1.00 87.25 183 ILE A C 1
ATOM 1498 O O . ILE A 1 183 ? -12.976 1.314 34.714 1.00 87.25 183 ILE A O 1
ATOM 1502 N N . ILE A 1 184 ? -13.409 3.414 35.338 1.00 86.38 184 ILE A N 1
ATOM 1503 C CA . ILE A 1 184 ? -12.646 4.019 34.236 1.00 86.38 184 ILE A CA 1
ATOM 1504 C C . ILE A 1 184 ? -11.169 3.594 34.247 1.00 86.38 184 ILE A C 1
ATOM 1506 O O . ILE A 1 184 ? -10.593 3.447 33.169 1.00 86.38 184 ILE A O 1
ATOM 1510 N N . LYS A 1 185 ? -10.562 3.381 35.421 1.00 89.06 185 LYS A N 1
ATOM 1511 C CA . LYS A 1 185 ? -9.170 2.909 35.532 1.00 89.06 185 LYS A CA 1
ATOM 1512 C C . LYS A 1 185 ? -8.996 1.463 35.063 1.00 89.06 185 LYS A C 1
ATOM 1514 O O . LYS A 1 185 ? -7.927 1.130 34.563 1.00 89.06 185 LYS A O 1
ATOM 1519 N N . GLU A 1 186 ? -10.021 0.627 35.208 1.00 87.19 186 GLU A N 1
ATOM 1520 C CA . GLU A 1 186 ? -9.997 -0.778 34.778 1.00 87.19 186 GLU A CA 1
ATOM 1521 C C . GLU A 1 186 ? -10.257 -0.944 33.274 1.00 87.19 186 GLU A C 1
ATOM 1523 O O . GLU A 1 186 ? -9.882 -1.957 32.682 1.00 87.19 186 GLU A O 1
ATOM 1528 N N . LEU A 1 187 ? -10.887 0.046 32.630 1.00 86.50 187 LEU A N 1
ATOM 1529 C CA . LEU A 1 187 ? -11.221 -0.042 31.213 1.00 86.50 187 LEU A CA 1
ATOM 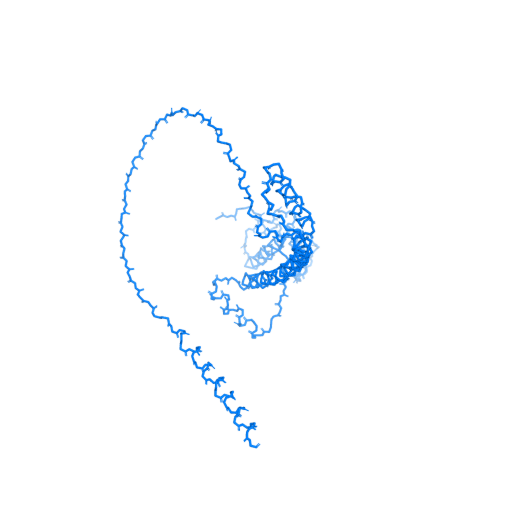1530 C C . LEU A 1 187 ? -9.953 -0.008 30.338 1.00 86.50 187 LEU A C 1
ATOM 1532 O O . LEU A 1 187 ? -9.194 0.965 30.392 1.00 86.50 187 LEU A O 1
ATOM 1536 N N . PRO A 1 188 ? -9.759 -0.984 29.429 1.00 84.38 188 PRO A N 1
ATOM 1537 C CA . PRO A 1 188 ? -8.661 -0.935 28.467 1.00 84.38 188 PRO A CA 1
ATOM 1538 C C . PRO A 1 188 ? -8.800 0.307 27.574 1.00 84.38 188 PRO A C 1
ATOM 1540 O O . PRO A 1 188 ? -9.930 0.693 27.265 1.00 84.38 188 PRO A O 1
ATOM 1543 N N . PRO A 1 189 ? -7.707 0.960 27.143 1.00 82.50 189 PRO A N 1
ATOM 1544 C CA . PRO A 1 189 ? -7.770 2.194 26.357 1.00 82.50 189 PRO A CA 1
ATOM 1545 C C . PRO A 1 189 ? -8.570 1.998 25.063 1.00 82.50 189 PRO A C 1
ATOM 1547 O O . PRO A 1 189 ? -8.503 0.943 24.438 1.00 82.50 189 PRO A O 1
ATOM 1550 N N . LEU A 1 190 ? -9.357 3.010 24.675 1.00 77.94 190 LEU A N 1
ATOM 1551 C CA . LEU A 1 190 ? -10.062 2.975 23.392 1.00 77.94 190 LEU A CA 1
ATOM 1552 C C . LEU A 1 190 ? -9.045 2.988 22.246 1.00 77.94 190 LEU A C 1
ATOM 1554 O O . LEU A 1 190 ? -8.053 3.712 22.349 1.00 77.94 190 LEU A O 1
ATOM 1558 N N . PRO A 1 191 ? -9.319 2.269 21.149 1.00 73.94 191 PRO A N 1
ATOM 1559 C CA . PRO A 1 191 ? -8.506 2.373 19.951 1.00 73.94 191 PRO A CA 1
ATOM 1560 C C . PRO A 1 191 ? -8.488 3.816 19.428 1.00 73.94 191 PRO A C 1
ATOM 1562 O O . PRO A 1 191 ? -9.499 4.531 19.443 1.00 73.94 191 PRO A O 1
ATOM 1565 N N . ASP A 1 192 ? -7.305 4.262 19.002 1.00 67.38 192 ASP A N 1
ATOM 1566 C CA . ASP A 1 192 ? -6.987 5.674 18.749 1.00 67.38 192 ASP A CA 1
ATOM 1567 C C . ASP A 1 192 ? -7.839 6.330 17.646 1.00 67.38 192 ASP A C 1
ATOM 1569 O O . ASP A 1 192 ? -7.949 7.558 17.602 1.00 67.38 192 ASP A O 1
ATOM 1573 N N . GLY A 1 193 ? -8.532 5.541 16.816 1.00 59.84 193 GLY A N 1
ATOM 1574 C CA . GLY A 1 193 ? -9.379 6.025 15.719 1.00 59.84 193 GLY A CA 1
ATOM 1575 C C . GLY A 1 193 ? -10.577 6.888 16.138 1.00 59.84 193 GLY A C 1
ATOM 1576 O O . GLY A 1 193 ? -11.166 7.560 15.293 1.00 59.84 193 GLY A O 1
ATOM 1577 N N . LYS A 1 194 ? -10.947 6.923 17.429 1.00 50.72 194 LYS A N 1
ATOM 1578 C CA . LYS A 1 194 ? -12.094 7.716 17.925 1.00 50.72 194 LYS A CA 1
ATOM 1579 C C . LYS A 1 194 ? -11.759 8.731 19.010 1.00 50.72 194 LYS A C 1
ATOM 1581 O O . LYS A 1 194 ? -12.676 9.337 19.575 1.00 50.72 194 LYS A O 1
ATOM 1586 N N . ARG A 1 195 ? -10.477 9.006 19.275 1.00 52.56 195 ARG A N 1
ATOM 1587 C CA . ARG A 1 195 ? -10.117 10.221 20.016 1.00 52.56 195 ARG A CA 1
ATOM 1588 C C . ARG A 1 195 ? -10.457 11.417 19.129 1.00 52.56 195 ARG A C 1
ATOM 1590 O O . ARG A 1 195 ? -9.610 11.914 18.391 1.00 52.56 195 ARG A O 1
ATOM 1597 N N . LYS A 1 196 ? -11.705 11.904 19.215 1.00 50.50 196 LYS A N 1
ATOM 1598 C CA . LYS A 1 196 ? -12.038 13.288 18.866 1.00 50.50 196 LYS A CA 1
ATOM 1599 C C . LYS A 1 196 ? -11.034 14.126 19.642 1.00 50.50 196 LYS A C 1
ATOM 1601 O O . LYS A 1 196 ? -11.188 14.297 20.849 1.00 50.50 196 LYS A O 1
ATOM 1606 N N . LYS A 1 197 ? -9.963 14.568 18.977 1.00 52.22 197 LYS A N 1
ATOM 1607 C CA . LYS A 1 197 ? -9.051 15.564 19.525 1.00 52.22 197 LYS A CA 1
ATOM 1608 C C . LYS A 1 197 ? -9.963 16.721 19.886 1.00 52.22 197 LYS A C 1
ATOM 1610 O O . LYS A 1 197 ? -10.492 17.379 18.991 1.00 52.22 197 LYS A O 1
ATOM 1615 N N . SER A 1 198 ? -10.236 16.896 21.175 1.00 53.22 198 SER A N 1
ATOM 1616 C CA . SER A 1 198 ? -10.907 18.079 21.680 1.00 53.22 198 SER A CA 1
ATOM 1617 C C . SER A 1 198 ? -10.102 19.241 21.120 1.00 53.22 198 SER A C 1
ATOM 1619 O O . SER A 1 198 ? -8.932 19.403 21.482 1.00 53.22 198 SER A O 1
ATOM 1621 N N . LYS A 1 199 ? -10.663 19.956 20.136 1.00 48.94 199 LYS A N 1
ATOM 1622 C CA . LYS A 1 199 ? -10.036 21.155 19.590 1.00 48.94 199 LYS A CA 1
ATOM 1623 C C . LYS A 1 199 ? -9.743 22.025 20.804 1.00 48.94 199 LYS A C 1
ATOM 1625 O O . LYS A 1 199 ? -10.675 22.427 21.496 1.00 48.94 199 LYS A O 1
ATOM 1630 N N . LYS A 1 200 ? -8.459 22.243 21.107 1.00 52.34 200 LYS A N 1
ATOM 1631 C CA . LYS A 1 200 ? -8.077 23.238 22.108 1.00 52.34 200 LYS A CA 1
ATOM 1632 C C . LYS A 1 200 ? -8.778 24.541 21.699 1.00 52.34 200 LYS A C 1
ATOM 1634 O O . LYS A 1 200 ? -8.748 24.850 20.502 1.00 52.34 200 LYS A O 1
ATOM 1639 N N . PRO A 1 201 ? -9.445 25.256 22.620 1.00 48.03 201 PRO A N 1
ATOM 1640 C CA . PRO A 1 201 ? -10.040 26.542 22.296 1.00 48.03 201 PRO A CA 1
ATOM 1641 C C . PRO A 1 201 ? -8.932 27.419 21.717 1.00 48.03 201 PRO A C 1
ATOM 1643 O O . PRO A 1 201 ? -7.908 27.660 22.354 1.00 48.03 201 PRO A O 1
ATOM 1646 N N . ARG A 1 202 ? -9.093 27.787 20.446 1.00 50.69 202 ARG A N 1
ATOM 1647 C CA . ARG A 1 202 ? -8.155 28.629 19.715 1.00 50.69 202 ARG A CA 1
ATOM 1648 C C . ARG A 1 202 ? -8.300 30.018 20.327 1.00 50.69 202 ARG A C 1
ATOM 1650 O O . ARG A 1 202 ? -9.272 30.709 20.042 1.00 50.69 202 ARG A O 1
ATOM 1657 N N . THR A 1 203 ? -7.394 30.381 21.228 1.00 46.25 203 THR A N 1
ATOM 1658 C CA . THR A 1 203 ? -7.283 31.745 21.739 1.00 46.25 203 THR A CA 1
ATOM 1659 C C . THR A 1 203 ? -7.023 32.657 20.549 1.00 46.25 203 THR A C 1
ATOM 1661 O O . THR A 1 203 ? -5.996 32.574 19.879 1.00 46.25 203 THR A O 1
ATOM 1664 N N . PHE A 1 204 ? -8.029 33.461 20.222 1.00 38.50 204 PHE A N 1
ATOM 1665 C CA . PHE A 1 204 ? -7.992 34.414 19.129 1.00 38.50 204 PHE A CA 1
ATOM 1666 C C . PHE A 1 204 ? -7.272 35.666 19.639 1.00 38.50 204 PHE A C 1
ATOM 1668 O O . PHE A 1 204 ? -7.895 36.570 20.194 1.00 38.50 204 PHE A O 1
ATOM 1675 N N . THR A 1 205 ? -5.946 35.709 19.523 1.00 43.62 205 THR A N 1
ATOM 1676 C CA . THR A 1 205 ? -5.198 36.959 19.682 1.00 43.62 205 THR A CA 1
ATOM 1677 C C . THR A 1 205 ? -5.524 37.855 18.490 1.00 43.62 205 THR A C 1
ATOM 1679 O O . THR A 1 205 ? -5.083 37.616 17.367 1.00 43.62 205 THR A O 1
ATOM 1682 N N . LYS A 1 206 ? -6.355 38.876 18.736 1.00 39.47 206 LYS A N 1
ATOM 1683 C CA . LYS A 1 206 ? -6.584 39.993 17.816 1.00 39.47 206 LYS A CA 1
ATOM 1684 C C . LYS A 1 206 ? -5.251 40.706 17.585 1.00 39.47 206 LYS A C 1
ATOM 1686 O O . LYS A 1 206 ? -4.794 41.448 18.448 1.00 39.47 206 LYS A O 1
ATOM 1691 N N . HIS A 1 207 ? -4.653 40.507 16.418 1.00 39.28 207 HIS A N 1
ATOM 1692 C CA . HIS A 1 207 ? -3.701 41.464 15.876 1.00 39.28 207 HIS A CA 1
ATOM 1693 C C . HIS A 1 207 ? -4.497 42.465 15.043 1.00 39.28 207 HIS A C 1
ATOM 1695 O O . HIS A 1 207 ? -5.049 42.122 14.000 1.00 39.28 207 HIS A O 1
ATOM 1701 N N . SER A 1 208 ? -4.618 43.685 15.563 1.00 38.91 208 SER A N 1
ATOM 1702 C CA . SER A 1 208 ? -5.075 44.835 14.794 1.00 38.91 208 SER A CA 1
ATOM 1703 C C . SER A 1 208 ? -4.021 45.139 13.735 1.00 38.91 208 SER A C 1
ATOM 1705 O O . SER A 1 208 ? -2.908 45.539 14.070 1.00 38.91 208 SER A O 1
ATOM 1707 N N . SER A 1 209 ? -4.372 44.948 12.468 1.00 40.78 209 SER A N 1
ATOM 1708 C CA . SER A 1 209 ? -3.612 45.475 11.340 1.00 40.78 209 SER A CA 1
ATOM 1709 C C . SER A 1 209 ? -4.488 46.486 10.622 1.00 40.78 209 SER A C 1
ATOM 1711 O O . SER A 1 209 ? -5.557 46.169 10.105 1.00 40.78 209 SER A O 1
ATOM 1713 N N . THR A 1 210 ? -4.031 47.726 10.697 1.00 38.16 210 THR A N 1
ATOM 1714 C CA . THR A 1 210 ? -4.571 48.916 10.059 1.00 38.16 210 THR A CA 1
ATOM 1715 C C . THR A 1 210 ? -4.497 48.768 8.542 1.00 38.16 210 THR A C 1
ATOM 1717 O O . THR A 1 210 ? -3.498 48.302 7.997 1.00 38.16 210 THR A O 1
ATOM 1720 N N . ALA A 1 211 ? -5.587 49.147 7.885 1.00 36.66 211 ALA A N 1
ATOM 1721 C CA . ALA A 1 211 ? -5.803 49.055 6.451 1.00 36.66 211 ALA A CA 1
ATOM 1722 C C . ALA A 1 211 ? -4.921 50.012 5.632 1.00 36.66 211 ALA A C 1
ATOM 1724 O O . ALA A 1 211 ? -4.542 51.085 6.098 1.00 36.66 211 ALA A O 1
ATOM 1725 N N . THR A 1 212 ? -4.715 49.669 4.361 1.00 38.34 212 THR A N 1
ATOM 1726 C CA . THR A 1 212 ? -4.716 50.636 3.250 1.00 38.34 212 THR A CA 1
ATOM 1727 C C . THR A 1 212 ? -5.245 49.954 1.976 1.00 38.34 212 THR A C 1
ATOM 1729 O O . THR A 1 212 ? -5.032 48.750 1.822 1.00 38.34 212 THR A O 1
ATOM 1732 N N . PRO A 1 213 ? -5.988 50.673 1.109 1.00 44.25 213 PRO A N 1
ATOM 1733 C CA . PRO A 1 213 ? -6.807 50.090 0.047 1.00 44.25 213 PRO A CA 1
ATOM 1734 C C . PRO A 1 213 ? -6.168 50.236 -1.342 1.00 44.25 213 PRO A C 1
ATOM 1736 O O . PRO A 1 213 ? -5.408 51.174 -1.588 1.00 44.25 213 PRO A O 1
ATOM 1739 N N . SER A 1 214 ? -6.522 49.358 -2.282 1.00 36.12 214 SER A N 1
ATOM 1740 C CA . SER A 1 214 ? -6.518 49.685 -3.717 1.00 36.12 214 SER A CA 1
ATOM 1741 C C . SER A 1 214 ? -7.447 48.740 -4.473 1.00 36.12 214 SER A C 1
ATOM 1743 O O . SER A 1 214 ? -7.382 47.524 -4.300 1.00 36.12 214 SER A O 1
ATOM 1745 N N . ASP A 1 215 ? -8.303 49.351 -5.280 1.00 36.75 215 ASP A N 1
ATOM 1746 C CA . ASP A 1 215 ? -9.289 48.775 -6.186 1.00 36.75 215 ASP A CA 1
ATOM 1747 C C . ASP A 1 215 ? -8.686 47.840 -7.245 1.00 36.75 215 ASP A C 1
ATOM 1749 O O . ASP A 1 215 ? -7.502 47.954 -7.562 1.00 36.75 215 ASP A O 1
ATOM 1753 N N . THR A 1 216 ? -9.515 46.968 -7.838 1.00 38.75 216 THR A N 1
ATOM 1754 C CA . THR A 1 216 ? -9.758 46.882 -9.302 1.00 38.75 216 THR A CA 1
ATOM 1755 C C . THR A 1 216 ? -10.613 45.641 -9.636 1.00 38.75 216 THR A C 1
ATOM 1757 O O . THR A 1 216 ? -10.171 44.504 -9.509 1.00 38.75 216 THR A O 1
ATOM 1760 N N . GLU A 1 217 ? -11.857 45.926 -10.029 1.00 36.69 217 GLU A N 1
ATOM 1761 C CA . GLU A 1 217 ? -12.664 45.347 -11.122 1.00 36.69 217 GLU A CA 1
ATOM 1762 C C . GLU A 1 217 ? -12.931 43.824 -11.245 1.00 36.69 217 GLU A C 1
ATOM 1764 O O . GLU A 1 217 ? -12.085 42.988 -11.545 1.00 36.69 217 GLU A O 1
ATOM 1769 N N . GLN A 1 218 ? -14.231 43.532 -11.120 1.00 44.12 218 GLN A N 1
ATOM 1770 C CA . GLN A 1 218 ? -15.031 42.450 -11.718 1.00 44.12 218 GLN A CA 1
ATOM 1771 C C . GLN A 1 218 ? -14.963 42.465 -13.274 1.00 44.12 218 GLN A C 1
ATOM 1773 O O . GLN A 1 218 ? -14.647 43.523 -13.817 1.00 44.12 218 GLN A O 1
ATOM 1778 N N . PRO A 1 219 ? -15.314 41.384 -14.027 1.00 52.69 219 PRO A N 1
ATOM 1779 C CA . PRO A 1 219 ? -16.684 40.856 -14.013 1.00 52.69 219 PRO A CA 1
ATOM 1780 C C . PRO A 1 219 ? -16.914 39.353 -14.276 1.00 52.69 219 PRO A C 1
ATOM 1782 O O . PRO A 1 219 ? -16.028 38.556 -14.563 1.00 52.69 219 PRO A O 1
ATOM 1785 N N . ALA A 1 220 ? -18.198 39.040 -14.101 1.00 39.47 220 ALA A N 1
ATOM 1786 C CA . ALA A 1 220 ? -18.934 37.789 -14.158 1.00 39.47 220 ALA A CA 1
ATOM 1787 C C . ALA A 1 220 ? -18.821 36.971 -15.454 1.00 39.47 220 ALA A C 1
ATOM 1789 O O . ALA A 1 220 ? -18.645 37.513 -16.545 1.00 39.47 220 ALA A O 1
ATOM 1790 N N . THR A 1 221 ? -19.121 35.673 -15.343 1.00 40.56 221 THR A N 1
ATOM 1791 C CA . THR A 1 221 ? -19.959 34.987 -16.341 1.00 40.56 221 THR A CA 1
ATOM 1792 C C . THR A 1 221 ? -20.681 33.786 -15.719 1.00 40.56 221 THR A C 1
ATOM 1794 O O . THR A 1 221 ? -20.048 32.850 -15.235 1.00 40.56 221 THR A O 1
ATOM 1797 N N . ASP A 1 222 ? -22.013 33.857 -15.728 1.00 38.66 222 ASP A N 1
ATOM 1798 C CA . ASP A 1 222 ? -22.972 32.760 -15.555 1.00 38.66 222 ASP A CA 1
ATOM 1799 C C . ASP A 1 222 ? -23.059 31.900 -16.828 1.00 38.66 222 ASP A C 1
ATOM 1801 O O . ASP A 1 222 ? -22.851 32.433 -17.911 1.00 38.66 222 ASP A O 1
ATOM 1805 N N . HIS A 1 223 ? -23.410 30.612 -16.682 1.00 41.56 223 HIS A N 1
ATOM 1806 C CA . HIS A 1 223 ? -24.228 29.746 -17.571 1.00 41.56 223 HIS A CA 1
ATOM 1807 C C . HIS A 1 223 ? -24.200 28.322 -16.958 1.00 41.56 223 HIS A C 1
ATOM 1809 O O . HIS A 1 223 ? -23.149 27.697 -16.888 1.00 41.56 223 HIS A O 1
ATOM 1815 N N . SER A 1 224 ? -25.220 27.874 -16.217 1.00 38.47 224 SER A N 1
ATOM 1816 C CA . SER A 1 224 ? -26.474 27.224 -16.660 1.00 38.47 224 SER A CA 1
ATOM 1817 C C . SER A 1 224 ? -26.310 25.972 -17.546 1.00 38.47 224 SER A C 1
ATOM 1819 O O . SER A 1 224 ? -25.999 26.074 -18.724 1.00 38.47 224 SER A O 1
ATOM 1821 N N . GLU A 1 225 ? -26.595 24.822 -16.914 1.00 35.00 225 GLU A N 1
ATOM 1822 C CA . GLU A 1 225 ? -27.554 23.777 -17.332 1.00 35.00 225 GLU A CA 1
ATOM 1823 C C . GLU A 1 225 ? -27.290 22.923 -18.594 1.00 35.00 225 GLU A C 1
ATOM 1825 O O . GLU A 1 225 ? -27.386 23.397 -19.719 1.00 35.00 225 GLU A O 1
ATOM 1830 N N . ALA A 1 226 ? -27.098 21.608 -18.394 1.00 40.31 226 ALA A N 1
ATOM 1831 C CA . ALA A 1 226 ? -27.679 20.560 -19.246 1.00 40.31 226 ALA A CA 1
ATOM 1832 C C . ALA A 1 226 ? -27.629 19.177 -18.566 1.00 40.31 226 ALA A C 1
ATOM 1834 O O . ALA A 1 226 ? -26.585 18.677 -18.148 1.00 40.31 226 ALA A O 1
ATOM 1835 N N . THR A 1 227 ? -28.809 18.580 -18.491 1.00 39.38 227 THR A N 1
ATOM 1836 C CA . THR A 1 227 ? -29.179 17.218 -18.111 1.00 39.38 227 THR A CA 1
ATOM 1837 C C . THR A 1 227 ? -28.764 16.183 -19.164 1.00 39.38 227 THR A C 1
ATOM 1839 O O . THR A 1 227 ? -28.925 16.413 -20.358 1.00 39.38 227 THR A O 1
ATOM 1842 N N . ALA A 1 228 ? -28.330 14.995 -18.730 1.00 40.75 228 ALA A N 1
ATOM 1843 C CA . ALA A 1 228 ? -28.440 13.770 -19.526 1.00 40.75 228 ALA A CA 1
ATOM 1844 C C . ALA A 1 228 ? -28.470 12.538 -18.611 1.00 40.75 228 ALA A C 1
ATOM 1846 O O . ALA A 1 228 ? -27.538 12.271 -17.854 1.00 40.75 228 ALA A O 1
ATOM 1847 N N . ALA A 1 229 ? -29.584 11.815 -18.687 1.00 42.28 229 ALA A N 1
ATOM 1848 C CA . ALA A 1 229 ? -29.799 10.510 -18.094 1.00 42.28 229 ALA A CA 1
ATOM 1849 C C . ALA A 1 229 ? -28.911 9.450 -18.766 1.00 42.28 229 ALA A C 1
ATOM 1851 O O . ALA A 1 229 ? -28.768 9.452 -19.986 1.00 42.28 229 ALA A O 1
ATOM 1852 N N . CYS A 1 230 ? -28.374 8.520 -17.978 1.00 36.16 230 CYS A N 1
ATOM 1853 C CA . CYS A 1 230 ? -27.889 7.236 -18.474 1.00 36.16 230 CYS A CA 1
ATOM 1854 C C . CYS A 1 230 ? -28.247 6.157 -17.451 1.00 36.16 230 CYS A C 1
ATOM 1856 O O . CYS A 1 230 ? -27.806 6.184 -16.303 1.00 36.16 230 CYS A O 1
ATOM 1858 N N . GLU A 1 231 ? -29.113 5.255 -17.891 1.00 43.50 231 GLU A N 1
ATOM 1859 C CA . GLU A 1 231 ? -29.664 4.125 -17.157 1.00 43.50 231 GLU A CA 1
ATOM 1860 C C . GLU A 1 231 ? -28.572 3.079 -16.872 1.00 43.50 231 GLU A C 1
ATOM 1862 O O . GLU A 1 231 ? -27.751 2.753 -17.730 1.00 43.50 231 GLU A O 1
ATOM 1867 N N . HIS A 1 232 ? -28.554 2.570 -15.640 1.00 41.66 232 HIS A N 1
ATOM 1868 C CA . HIS A 1 232 ? -27.574 1.612 -15.124 1.00 41.66 232 HIS A CA 1
ATOM 1869 C C . HIS A 1 232 ? -28.022 0.165 -15.442 1.00 41.66 232 HIS A C 1
ATOM 1871 O O . HIS A 1 232 ? -29.093 -0.229 -14.980 1.00 41.66 232 HIS A O 1
ATOM 1877 N N . PRO A 1 233 ? -27.241 -0.674 -16.158 1.00 50.25 233 PRO A N 1
ATOM 1878 C CA . PRO A 1 233 ? -27.661 -2.044 -16.498 1.00 50.25 233 PRO A CA 1
ATOM 1879 C C . PRO A 1 233 ? -27.367 -3.138 -15.448 1.00 50.25 233 PRO A C 1
ATOM 1881 O O . PRO A 1 233 ? -27.532 -4.316 -15.754 1.00 50.25 233 PRO A O 1
ATOM 1884 N N . GLU A 1 234 ? -26.914 -2.824 -14.230 1.00 49.59 234 GLU A N 1
ATOM 1885 C CA . GLU A 1 234 ? -26.348 -3.852 -13.326 1.00 49.59 234 GLU A CA 1
ATOM 1886 C C . GLU A 1 234 ? -27.312 -4.443 -12.279 1.00 49.59 234 GLU A C 1
ATOM 1888 O O . GLU A 1 234 ? -26.942 -5.353 -11.538 1.00 49.59 234 GLU A O 1
ATOM 1893 N N . GLU A 1 235 ? -28.581 -4.029 -12.244 1.00 47.38 235 GLU A N 1
ATOM 1894 C CA . GLU A 1 235 ? -29.534 -4.505 -11.223 1.00 47.38 235 GLU A CA 1
ATOM 1895 C C . GLU A 1 235 ? -30.265 -5.821 -11.572 1.00 47.38 235 GLU A C 1
ATOM 1897 O O . GLU A 1 235 ? -30.997 -6.372 -10.749 1.00 47.38 235 GLU A O 1
ATOM 1902 N N . ILE A 1 236 ? -30.035 -6.391 -12.762 1.00 49.09 236 ILE A N 1
ATOM 1903 C CA . ILE A 1 236 ? -30.747 -7.599 -13.233 1.00 49.09 236 ILE A CA 1
ATOM 1904 C C . ILE A 1 236 ? -30.003 -8.907 -12.886 1.00 49.09 236 ILE A C 1
ATOM 1906 O O . ILE A 1 236 ? -30.625 -9.969 -12.804 1.00 49.09 236 ILE A O 1
ATOM 1910 N N . GLN A 1 237 ? -28.698 -8.866 -12.594 1.00 48.50 237 GLN A N 1
ATOM 1911 C CA . GLN A 1 237 ? -27.931 -10.086 -12.300 1.00 48.50 237 GLN A CA 1
ATOM 1912 C C . GLN A 1 237 ? -28.142 -10.587 -10.853 1.00 48.50 237 GLN A C 1
ATOM 1914 O O . GLN A 1 237 ? -28.258 -11.792 -10.628 1.00 48.50 237 GLN A O 1
ATOM 1919 N N . ASN A 1 238 ? -28.299 -9.678 -9.881 1.00 45.84 238 ASN A N 1
ATOM 1920 C CA . ASN A 1 238 ? -28.393 -10.029 -8.454 1.00 45.84 238 ASN A CA 1
ATOM 1921 C C . ASN A 1 238 ? -29.746 -10.632 -8.028 1.00 45.84 238 ASN A C 1
ATOM 1923 O O . ASN A 1 238 ? -29.814 -11.339 -7.024 1.00 45.84 238 ASN A O 1
ATOM 1927 N N . GLN A 1 239 ? -30.828 -10.439 -8.793 1.00 49.81 239 GLN A N 1
ATOM 1928 C CA . GLN A 1 239 ? -32.115 -11.088 -8.490 1.00 49.81 239 GLN A CA 1
ATOM 1929 C C . GLN A 1 239 ? -32.197 -12.542 -8.986 1.00 49.81 239 GLN A C 1
ATOM 1931 O O . GLN A 1 239 ? -33.078 -13.292 -8.554 1.00 49.81 239 GLN A O 1
ATOM 1936 N N . ARG A 1 240 ? -31.290 -12.973 -9.877 1.00 52.06 240 ARG A N 1
ATOM 1937 C CA . ARG A 1 240 ? -31.296 -14.340 -10.421 1.00 52.06 240 ARG A CA 1
ATOM 1938 C C . ARG A 1 240 ? -30.614 -15.346 -9.492 1.00 52.06 240 ARG A C 1
ATOM 1940 O O . ARG A 1 240 ? -31.081 -16.478 -9.406 1.00 52.06 240 ARG A O 1
ATOM 1947 N N . GLU A 1 241 ? -29.593 -14.920 -8.748 1.00 54.16 241 GLU A N 1
ATOM 1948 C CA . GLU A 1 241 ? -28.894 -15.777 -7.777 1.00 54.16 241 GLU A CA 1
ATOM 1949 C C . GLU A 1 241 ? -29.699 -15.976 -6.481 1.00 54.16 241 GLU A C 1
ATOM 1951 O O . GLU A 1 241 ? -29.749 -17.093 -5.964 1.00 54.16 241 GLU A O 1
ATOM 1956 N N . LEU A 1 242 ? -30.456 -14.967 -6.019 1.00 52.38 242 LEU A N 1
ATOM 1957 C CA . LEU A 1 242 ? -31.335 -15.131 -4.849 1.00 52.38 242 LEU A CA 1
ATOM 1958 C C . LEU A 1 242 ? -32.474 -16.142 -5.084 1.00 52.38 242 LEU A C 1
ATOM 1960 O O . LEU A 1 242 ? -32.885 -16.833 -4.156 1.00 52.38 242 LEU A O 1
ATOM 1964 N N . ARG A 1 243 ? -32.965 -16.289 -6.324 1.00 54.31 243 ARG A N 1
ATOM 1965 C CA . ARG A 1 243 ? -34.033 -17.259 -6.636 1.00 54.31 243 ARG A CA 1
ATOM 1966 C C . ARG A 1 243 ? -33.545 -18.703 -6.778 1.00 54.31 243 ARG A C 1
ATOM 1968 O O . ARG A 1 243 ? -34.364 -19.613 -6.668 1.00 54.31 243 ARG A O 1
ATOM 1975 N N . GLN A 1 244 ? -32.252 -18.935 -7.017 1.00 56.34 244 GLN A N 1
ATOM 1976 C CA . GLN A 1 244 ? -31.710 -20.298 -7.086 1.00 56.34 244 GLN A CA 1
ATOM 1977 C C . GLN A 1 244 ? -31.434 -20.884 -5.695 1.00 56.34 244 GLN A C 1
ATOM 1979 O O . GLN A 1 244 ? -31.731 -22.059 -5.483 1.00 56.34 244 GLN A O 1
ATOM 1984 N N . GLY A 1 245 ? -30.999 -20.068 -4.727 1.00 57.38 245 GLY A N 1
ATOM 1985 C CA . GLY A 1 245 ? -30.798 -20.518 -3.341 1.00 57.38 245 GLY A CA 1
ATOM 1986 C C . GLY A 1 245 ? -32.091 -20.959 -2.637 1.00 57.38 245 GLY A C 1
ATOM 1987 O O . GLY A 1 245 ? -32.117 -21.994 -1.970 1.00 57.38 245 GLY A O 1
ATOM 1988 N N . ASP A 1 246 ? -33.201 -20.247 -2.856 1.00 58.78 246 ASP A N 1
ATOM 1989 C CA . ASP A 1 246 ? -34.487 -20.552 -2.201 1.00 58.78 246 ASP A CA 1
ATOM 1990 C C . ASP A 1 246 ? -35.149 -21.854 -2.692 1.00 58.78 246 ASP A C 1
ATOM 1992 O O . ASP A 1 246 ? -35.939 -22.476 -1.973 1.00 58.78 246 ASP A O 1
ATOM 1996 N N . MET A 1 247 ? -34.825 -22.309 -3.906 1.00 64.19 247 MET A N 1
ATOM 1997 C CA . MET A 1 247 ? -35.343 -23.571 -4.457 1.00 64.19 247 MET A CA 1
ATOM 1998 C C . MET A 1 247 ? -34.612 -24.796 -3.888 1.00 64.19 247 MET A C 1
ATOM 2000 O O . MET A 1 247 ? -35.204 -25.874 -3.778 1.00 64.19 247 MET A O 1
ATOM 2004 N N . GLU A 1 248 ? -33.348 -24.640 -3.493 1.00 65.75 248 GLU A N 1
ATOM 2005 C CA . GLU A 1 248 ? -32.529 -25.728 -2.951 1.00 65.75 248 GLU A CA 1
ATOM 2006 C C . GLU A 1 248 ? -32.867 -26.011 -1.478 1.00 65.75 248 GLU A C 1
ATOM 2008 O O . GLU A 1 248 ? -32.974 -27.170 -1.069 1.00 65.75 248 GLU A O 1
ATOM 2013 N N . ILE A 1 249 ? -33.192 -24.967 -0.707 1.00 67.75 249 ILE A N 1
ATOM 2014 C CA . ILE A 1 249 ? -33.634 -25.095 0.691 1.00 67.75 249 ILE A CA 1
ATOM 2015 C C . ILE A 1 249 ? -34.994 -25.809 0.782 1.00 67.75 249 ILE A C 1
ATOM 2017 O O . ILE A 1 249 ? -35.181 -26.680 1.634 1.00 67.75 249 ILE A O 1
ATOM 2021 N N . LYS A 1 250 ? -35.930 -25.526 -0.137 1.00 68.75 250 LYS A N 1
ATOM 2022 C CA . LYS A 1 250 ? -37.235 -26.216 -0.177 1.00 68.75 250 LYS A CA 1
ATOM 2023 C C . LYS A 1 250 ? -37.124 -27.700 -0.549 1.00 68.75 250 LYS A C 1
ATOM 2025 O O . LYS A 1 250 ? -37.900 -28.505 -0.040 1.00 68.75 250 LYS A O 1
ATOM 2030 N N . ARG A 1 251 ? -36.144 -28.095 -1.374 1.00 68.69 251 ARG A N 1
ATOM 2031 C CA . ARG A 1 251 ? -35.886 -29.519 -1.674 1.00 68.69 251 ARG A CA 1
ATOM 2032 C C . ARG A 1 251 ? -35.302 -30.282 -0.486 1.00 68.69 251 ARG A C 1
ATOM 2034 O O . ARG A 1 251 ? -35.640 -31.446 -0.300 1.00 68.69 251 ARG A O 1
ATOM 2041 N N . LEU A 1 252 ? -34.459 -29.642 0.323 1.00 67.62 252 LEU A N 1
ATOM 2042 C CA . LEU A 1 252 ? -33.862 -30.286 1.497 1.00 67.62 252 LEU A CA 1
ATOM 2043 C C . LEU A 1 252 ? -34.852 -30.474 2.654 1.00 67.62 252 LEU A C 1
ATOM 2045 O O . LEU A 1 252 ? -34.681 -31.399 3.446 1.00 67.62 252 LEU A O 1
ATOM 2049 N N . LEU A 1 253 ? -35.888 -29.636 2.742 1.00 69.06 253 LEU A N 1
ATOM 2050 C CA . LEU A 1 253 ? -36.932 -29.772 3.761 1.00 69.06 253 LEU A CA 1
ATOM 2051 C C . LEU A 1 253 ? -37.943 -30.880 3.424 1.00 69.06 253 LEU A C 1
ATOM 2053 O O . LEU A 1 253 ? -38.281 -31.658 4.309 1.00 69.06 253 LEU A O 1
ATOM 2057 N N . ASN A 1 254 ? -38.329 -31.050 2.154 1.00 66.50 254 ASN A N 1
ATOM 2058 C CA . ASN A 1 254 ? -39.270 -32.113 1.764 1.00 66.50 254 ASN A CA 1
ATOM 2059 C C . ASN A 1 254 ? -38.698 -33.540 1.861 1.00 66.50 254 ASN A C 1
ATOM 2061 O O . ASN A 1 254 ? -39.464 -34.488 1.973 1.00 66.50 254 ASN A O 1
ATOM 2065 N N . ASN A 1 255 ? -37.373 -33.716 1.853 1.00 64.12 255 ASN A N 1
ATOM 2066 C CA . ASN A 1 255 ? -36.748 -35.041 1.979 1.00 64.12 255 ASN A CA 1
ATOM 2067 C C . ASN A 1 255 ? -36.544 -35.499 3.437 1.00 64.12 255 ASN A C 1
ATOM 2069 O O . ASN A 1 255 ? -35.986 -36.570 3.656 1.00 64.12 255 ASN A O 1
ATOM 2073 N N . LYS A 1 256 ? -36.949 -34.699 4.434 1.00 59.84 256 LYS A N 1
ATOM 2074 C CA . LYS A 1 256 ? -36.873 -35.070 5.860 1.00 59.84 256 LYS A CA 1
ATOM 2075 C C . LYS A 1 256 ? -38.198 -35.566 6.450 1.00 59.84 256 LYS A C 1
ATOM 2077 O O . LYS A 1 256 ? -38.202 -35.989 7.601 1.00 59.84 256 LYS A O 1
ATOM 2082 N N . GLU A 1 257 ? -39.285 -35.527 5.683 1.00 56.56 257 GLU A N 1
ATOM 2083 C CA . GLU A 1 257 ? -40.629 -35.941 6.120 1.00 56.56 257 GLU A CA 1
ATOM 2084 C C . GLU A 1 257 ? -41.137 -37.211 5.404 1.00 56.56 257 GLU A C 1
ATOM 2086 O O . GLU A 1 257 ? -42.340 -37.453 5.341 1.00 56.56 257 GLU A O 1
ATOM 2091 N N . SER A 1 258 ? -40.242 -38.045 4.860 1.00 53.28 258 SER A N 1
ATOM 2092 C CA . SER A 1 258 ? -40.570 -39.379 4.322 1.00 53.28 258 SER A CA 1
ATOM 2093 C C . SER A 1 258 ? -39.722 -40.468 4.957 1.00 53.28 258 SER A C 1
ATOM 2095 O O . SER A 1 258 ? -38.526 -40.202 5.207 1.00 53.28 258 SER A O 1
#

Foldseek 3Di:
DDDDCPPPDPVLVVVLLVVCVVVPVPDPDDDDSVVVSVVVVVPVVDPPPDPVSVVSVVVSVVVVVVVVVVVVPPVDDDDDDDDDPVVVVVLVVQCVVVVHDSVVSVVVVVVVVVVVVVVVVLVVVQVVLVVQLVVLVVVVVVVVVVVVVVVCVVVVVPPDDDPDDPVNVVVVVVVVVVVVVVSVVPRDDHDPPPPPVPPDPPPDDDDDDDDDDDDDDDDDDDDDDDDDDDDDPPPPPVVVVVVVVVVVVVVVVVVVPD

pLDDT: mean 70.41, std 18.14, range [35.0, 96.88]

Sequence (258 aa):
MLGKNWLTNNVVQTWALQYLQRRGLRYPEQGSAQALYDKLTRVNTVKENTPENREILRKLKGAWSQRKHRSDKERKKNSNYVFTTEAARKLDRLANDFQLTKIATLELIVSDRLDQENTFTSAKRDDGVYKKRAAIFERHLDQALEELCRYKLLFGIAESDPLLTAAQHEEVKSLARSRKAAIIKELPPLPDGKRKKSKKPRTFTKHSSTATPSDTEQPATDHSEATAACEHPEEIQNQRELRQGDMEIKRLLNNKES